Protein AF-0000000066273014 (afdb_homodimer)

InterPro domains:
  IPR004029 UreE urease accessory, N-terminal [PF02814] (12-68)
  IPR004029 UreE urease accessory, N-terminal [SM00988] (4-68)
  IPR007864 Urease accessory protein UreE, C-terminal domain [PF05194] (75-147)
  IPR012406 Urease accessory protein UreE [MF_00822] (3-139)
  IPR012406 Urease accessory protein UreE [PIRSF036402] (15-149)
  IPR012406 Urease accessory protein UreE [cd00571] (20-132)
  IPR036118 UreE urease accessory, N-terminal domain superfamily [SSF69287] (9-74)

Organism: Ruegeria pomeroyi (strain ATCC 700808 / DSM 15171 / DSS-3) (NCBI:txid246200)

Structure (mmCIF, N/CA/C/O backbone):
data_AF-0000000066273014-model_v1
#
loop_
_entity.id
_entity.type
_entity.pdbx_description
1 polymer 'Urease accessory protein UreE'
#
loop_
_atom_site.group_PDB
_atom_site.id
_atom_site.type_symbol
_atom_site.label_atom_id
_atom_site.label_alt_id
_atom_site.label_comp_id
_atom_site.label_asym_id
_atom_site.label_entity_id
_atom_site.label_seq_id
_atom_site.pdbx_PDB_ins_code
_atom_site.Cartn_x
_atom_site.Cartn_y
_atom_site.Cartn_z
_atom_site.occupancy
_atom_site.B_iso_or_equiv
_atom_site.auth_seq_id
_atom_site.auth_comp_id
_atom_site.auth_asym_id
_atom_site.auth_atom_id
_atom_site.pdbx_PDB_model_num
ATOM 1 N N . MET A 1 1 ? -8.461 -46.312 -12.023 1 54.94 1 MET A N 1
ATOM 2 C CA . MET A 1 1 ? -7.133 -46.125 -11.445 1 54.94 1 MET A CA 1
ATOM 3 C C . MET A 1 1 ? -7.082 -44.844 -10.617 1 54.94 1 MET A C 1
ATOM 5 O O . MET A 1 1 ? -7.703 -43.844 -10.977 1 54.94 1 MET A O 1
ATOM 9 N N . ASP A 1 2 ? -6.562 -44.812 -9.375 1 78.12 2 ASP A N 1
ATOM 10 C CA . ASP A 1 2 ? -6.559 -43.688 -8.469 1 78.12 2 ASP A CA 1
ATOM 11 C C . ASP A 1 2 ? -5.676 -42.562 -9.008 1 78.12 2 ASP A C 1
ATOM 13 O O . ASP A 1 2 ? -4.621 -42.812 -9.586 1 78.12 2 ASP A O 1
ATOM 17 N N . LEU A 1 3 ? -6.168 -41.438 -9.125 1 84.06 3 LEU A N 1
ATOM 18 C CA . LEU A 1 3 ? -5.387 -40.312 -9.609 1 84.06 3 LEU A CA 1
ATOM 19 C C . LEU A 1 3 ? -4.109 -40.125 -8.797 1 84.06 3 LEU A C 1
ATOM 21 O O . LEU A 1 3 ? -4.129 -40.281 -7.57 1 84.06 3 LEU A O 1
ATOM 25 N N . PRO A 1 4 ? -2.961 -39.969 -9.539 1 88.06 4 PRO A N 1
ATOM 26 C CA . PRO A 1 4 ? -1.77 -39.625 -8.766 1 88.06 4 PRO A CA 1
ATOM 27 C C . PRO A 1 4 ? -1.999 -38.469 -7.82 1 88.06 4 PRO A C 1
ATOM 29 O O . PRO A 1 4 ? -2.729 -37.531 -8.156 1 88.06 4 PRO A O 1
ATOM 32 N N . ALA A 1 5 ? -1.35 -38.562 -6.641 1 88.81 5 ALA A N 1
ATOM 33 C CA . ALA A 1 5 ? -1.556 -37.531 -5.633 1 88.81 5 ALA A CA 1
ATOM 34 C C . ALA A 1 5 ? -0.297 -36.688 -5.445 1 88.81 5 ALA A C 1
ATOM 36 O O . ALA A 1 5 ? 0.818 -37.188 -5.66 1 88.81 5 ALA A O 1
ATOM 37 N N . CYS A 1 6 ? -0.498 -35.5 -5.109 1 92.62 6 CYS A N 1
ATOM 38 C CA . CYS A 1 6 ? 0.555 -34.562 -4.738 1 92.62 6 CYS A CA 1
ATOM 39 C C . CYS A 1 6 ? 0.352 -34.031 -3.316 1 92.62 6 CYS A C 1
ATOM 41 O O . CYS A 1 6 ? -0.684 -33.438 -3.008 1 92.62 6 CYS A O 1
ATOM 43 N N . ARG A 1 7 ? 1.39 -34.156 -2.473 1 90 7 ARG A N 1
ATOM 44 C CA . ARG A 1 7 ? 1.272 -33.688 -1.096 1 90 7 ARG A CA 1
ATOM 45 C C . ARG A 1 7 ? 2.41 -32.75 -0.745 1 90 7 ARG A C 1
ATOM 47 O O . ARG A 1 7 ? 2.508 -32.281 0.392 1 90 7 ARG A O 1
ATOM 54 N N . ASP A 1 8 ? 3.266 -32.469 -1.747 1 93.81 8 ASP A N 1
ATOM 55 C CA . ASP A 1 8 ? 4.41 -31.594 -1.525 1 93.81 8 ASP A CA 1
ATOM 56 C C . ASP A 1 8 ? 4.598 -30.625 -2.691 1 93.81 8 ASP A C 1
ATOM 58 O O . ASP A 1 8 ? 4.207 -30.922 -3.822 1 93.81 8 ASP A O 1
ATOM 62 N N . ILE A 1 9 ? 5.18 -29.469 -2.367 1 96 9 ILE A N 1
ATOM 63 C CA . ILE A 1 9 ? 5.449 -28.438 -3.357 1 96 9 ILE A CA 1
ATOM 64 C C . ILE A 1 9 ? 6.941 -28.109 -3.367 1 96 9 ILE A C 1
ATOM 66 O O . ILE A 1 9 ? 7.586 -28.078 -2.316 1 96 9 ILE A O 1
ATOM 70 N N . ARG A 1 10 ? 7.438 -27.875 -4.523 1 95.94 10 ARG A N 1
ATOM 71 C CA . ARG A 1 10 ? 8.797 -27.375 -4.68 1 95.94 10 ARG A CA 1
ATOM 72 C C . ARG A 1 10 ? 8.797 -25.922 -5.168 1 95.94 10 ARG A C 1
ATOM 74 O O . ARG A 1 10 ? 8.219 -25.625 -6.211 1 95.94 10 ARG A O 1
ATOM 81 N N . ARG A 1 11 ? 9.508 -25.156 -4.391 1 95.25 11 ARG A N 1
ATOM 82 C CA . ARG A 1 11 ? 9.523 -23.734 -4.73 1 95.25 11 ARG A CA 1
ATOM 83 C C . ARG A 1 11 ? 10.422 -23.484 -5.934 1 95.25 11 ARG A C 1
ATOM 85 O O . ARG A 1 11 ? 11.406 -24.188 -6.148 1 95.25 11 ARG A O 1
ATOM 92 N N . THR A 1 12 ? 10 -22.406 -6.637 1 92 12 THR A N 1
ATOM 93 C CA . THR A 1 12 ? 10.789 -21.984 -7.789 1 92 12 THR A CA 1
ATOM 94 C C . THR A 1 12 ? 12.258 -21.828 -7.41 1 92 12 THR A C 1
ATOM 96 O O . THR A 1 12 ? 12.578 -21.312 -6.34 1 92 12 THR A O 1
ATOM 99 N N . GLY A 1 13 ? 13.055 -22.328 -8.242 1 89.06 13 GLY A N 1
ATOM 100 C CA . GLY A 1 13 ? 14.484 -22.234 -7.988 1 89.06 13 GLY A CA 1
ATOM 101 C C . GLY A 1 13 ? 15.039 -23.453 -7.262 1 89.06 13 GLY A C 1
ATOM 102 O O . GLY A 1 13 ? 16.25 -23.641 -7.191 1 89.06 13 GLY A O 1
ATOM 103 N N . HIS A 1 14 ? 14.219 -24.266 -6.691 1 89.81 14 HIS A N 1
ATOM 104 C CA . HIS A 1 14 ? 14.664 -25.422 -5.922 1 89.81 14 HIS A CA 1
ATOM 105 C C . HIS A 1 14 ? 14.406 -26.719 -6.672 1 89.81 14 HIS A C 1
ATOM 107 O O . HIS A 1 14 ? 14.352 -27.797 -6.066 1 89.81 14 HIS A O 1
ATOM 113 N N . TRP A 1 15 ? 14.156 -26.578 -7.914 1 89.31 15 TRP A N 1
ATOM 114 C CA . TRP A 1 15 ? 13.953 -27.703 -8.828 1 89.31 15 TRP A CA 1
ATOM 115 C C . TRP A 1 15 ? 14.32 -27.312 -10.25 1 89.31 15 TRP A C 1
ATOM 117 O O . TRP A 1 15 ? 14.586 -26.141 -10.539 1 89.31 15 TRP A O 1
ATOM 127 N N . SER A 1 16 ? 14.477 -28.125 -11.211 1 85.56 16 SER A N 1
ATOM 128 C CA . SER A 1 16 ? 14.945 -27.703 -12.523 1 85.56 16 SER A CA 1
ATOM 129 C C . SER A 1 16 ? 14.109 -28.328 -13.633 1 85.56 16 SER A C 1
ATOM 131 O O . SER A 1 16 ? 13.758 -27.656 -14.602 1 85.56 16 SER A O 1
ATOM 133 N N . GLU A 1 17 ? 13.797 -29.609 -13.633 1 91.25 17 GLU A N 1
ATOM 134 C CA . GLU A 1 17 ? 13.125 -30.266 -14.75 1 91.25 17 GLU A CA 1
ATOM 135 C C . GLU A 1 17 ? 11.734 -30.75 -14.352 1 91.25 17 GLU A C 1
ATOM 137 O O . GLU A 1 17 ? 11.57 -31.422 -13.336 1 91.25 17 GLU A O 1
ATOM 142 N N . ALA A 1 18 ? 10.828 -30.203 -15.258 1 95.25 18 ALA A N 1
ATOM 143 C CA . ALA A 1 18 ? 9.453 -30.641 -15 1 95.25 18 ALA A CA 1
ATOM 144 C C . ALA A 1 18 ? 9.023 -31.703 -16 1 95.25 18 ALA A C 1
ATOM 146 O O . ALA A 1 18 ? 9.453 -31.688 -17.156 1 95.25 18 ALA A O 1
ATOM 147 N N . ASP A 1 19 ? 8.195 -32.625 -15.539 1 96.69 19 ASP A N 1
ATOM 148 C CA . ASP A 1 19 ? 7.641 -33.656 -16.391 1 96.69 19 ASP A CA 1
ATOM 149 C C . ASP A 1 19 ? 6.43 -33.156 -17.172 1 96.69 19 ASP A C 1
ATOM 151 O O . ASP A 1 19 ? 6.098 -33.688 -18.234 1 96.69 19 ASP A O 1
ATOM 155 N N . ASP A 1 20 ? 5.719 -32.281 -16.609 1 97.56 20 ASP A N 1
ATOM 156 C CA . ASP A 1 20 ? 4.512 -31.672 -17.172 1 97.56 20 ASP A CA 1
ATOM 157 C C . ASP A 1 20 ? 4.227 -30.312 -16.531 1 97.56 20 ASP A C 1
ATOM 159 O O . ASP A 1 20 ? 5.027 -29.828 -15.734 1 97.56 20 ASP A O 1
ATOM 163 N N . ARG A 1 21 ? 3.18 -29.656 -16.953 1 98.31 21 ARG A N 1
ATOM 164 C CA . ARG A 1 21 ? 2.826 -28.344 -16.422 1 98.31 21 ARG A CA 1
ATOM 165 C C . ARG A 1 21 ? 1.32 -28.234 -16.219 1 98.31 21 ARG A C 1
ATOM 167 O O . ARG A 1 21 ? 0.54 -28.922 -16.875 1 98.31 21 ARG A O 1
ATOM 174 N N . VAL A 1 22 ? 1.017 -27.422 -15.305 1 98.12 22 VAL A N 1
ATOM 175 C CA . VAL A 1 22 ? -0.37 -27 -15.117 1 98.12 22 VAL A CA 1
ATOM 176 C C . VAL A 1 22 ? -0.455 -25.484 -15.094 1 98.12 22 VAL A C 1
ATOM 178 O O . VAL A 1 22 ? 0.415 -24.812 -14.523 1 98.12 22 VAL A O 1
ATOM 181 N N . THR A 1 23 ? -1.427 -24.906 -15.773 1 98.38 23 THR A N 1
ATOM 182 C CA . THR A 1 23 ? -1.652 -23.469 -15.812 1 98.38 23 THR A CA 1
ATOM 183 C C . THR A 1 23 ? -2.791 -23.078 -14.875 1 98.38 23 THR A C 1
ATOM 185 O O . THR A 1 23 ? -3.906 -23.578 -15 1 98.38 23 THR A O 1
ATOM 188 N N . LEU A 1 24 ? -2.504 -22.203 -13.938 1 98.25 24 LEU A N 1
ATOM 189 C CA . LEU A 1 24 ? -3.494 -21.812 -12.945 1 98.25 24 LEU A CA 1
ATOM 190 C C . LEU A 1 24 ? -3.562 -20.297 -12.812 1 98.25 24 LEU A C 1
ATOM 192 O O . LEU A 1 24 ? -2.533 -19.609 -12.852 1 98.25 24 LEU A O 1
ATOM 196 N N . SER A 1 25 ? -4.809 -19.75 -12.633 1 98.19 25 SER A N 1
ATOM 197 C CA . SER A 1 25 ? -4.957 -18.344 -12.289 1 98.19 25 SER A CA 1
ATOM 198 C C . SER A 1 25 ? -4.379 -18.047 -10.914 1 98.19 25 SER A C 1
ATOM 200 O O . SER A 1 25 ? -4.043 -18.969 -10.164 1 98.19 25 SER A O 1
ATOM 202 N N . TYR A 1 26 ? -4.207 -16.766 -10.602 1 97.44 26 TYR A N 1
ATOM 203 C CA . TYR A 1 26 ? -3.721 -16.344 -9.289 1 97.44 26 TYR A CA 1
ATOM 204 C C . TYR A 1 26 ? -4.586 -16.938 -8.18 1 97.44 26 TYR A C 1
ATOM 206 O O . TYR A 1 26 ? -4.066 -17.469 -7.203 1 97.44 26 TYR A O 1
ATOM 214 N N . ASP A 1 27 ? -5.902 -16.844 -8.336 1 96.44 27 ASP A N 1
ATOM 215 C CA . ASP A 1 27 ? -6.816 -17.344 -7.316 1 96.44 27 ASP A CA 1
ATOM 216 C C . ASP A 1 27 ? -6.738 -18.859 -7.215 1 96.44 27 ASP A C 1
ATOM 218 O O . ASP A 1 27 ? -6.812 -19.422 -6.117 1 96.44 27 ASP A O 1
ATOM 222 N N . ASP A 1 28 ? -6.527 -19.469 -8.359 1 97.12 28 ASP A N 1
ATOM 223 C CA . ASP A 1 28 ? -6.488 -20.922 -8.375 1 97.12 28 ASP A CA 1
ATOM 224 C C . ASP A 1 28 ? -5.18 -21.453 -7.789 1 97.12 28 ASP A C 1
ATOM 226 O O . ASP A 1 28 ? -5.066 -22.641 -7.473 1 97.12 28 ASP A O 1
ATOM 230 N N . ARG A 1 29 ? -4.258 -20.609 -7.645 1 97.25 29 ARG A N 1
ATOM 231 C CA . ARG A 1 29 ? -2.963 -21.016 -7.105 1 97.25 29 ARG A CA 1
ATOM 232 C C . ARG A 1 29 ? -2.977 -21.016 -5.582 1 97.25 29 ARG A C 1
ATOM 234 O O . ARG A 1 29 ? -1.985 -21.375 -4.945 1 97.25 29 ARG A O 1
ATOM 241 N N . PHE A 1 30 ? -4.035 -20.578 -5.086 1 95.94 30 PHE A N 1
ATOM 242 C CA . PHE A 1 30 ? -4.289 -20.703 -3.658 1 95.94 30 PHE A CA 1
ATOM 243 C C . PHE A 1 30 ? -5.176 -21.906 -3.369 1 95.94 30 PHE A C 1
ATOM 245 O O . PHE A 1 30 ? -6.398 -21.828 -3.482 1 95.94 30 PHE A O 1
ATOM 252 N N . LEU A 1 31 ? -4.484 -22.969 -2.951 1 96.25 31 LEU A N 1
ATOM 253 C CA . LEU A 1 31 ? -5.246 -24.219 -2.902 1 96.25 31 LEU A CA 1
ATOM 254 C C . LEU A 1 31 ? -4.703 -25.141 -1.823 1 96.25 31 LEU A C 1
ATOM 256 O O . LEU A 1 31 ? -3.551 -25 -1.404 1 96.25 31 LEU A O 1
ATOM 260 N N . ARG A 1 32 ? -5.5 -25.969 -1.347 1 96.81 32 ARG A N 1
ATOM 261 C CA . ARG A 1 32 ? -5.141 -27.04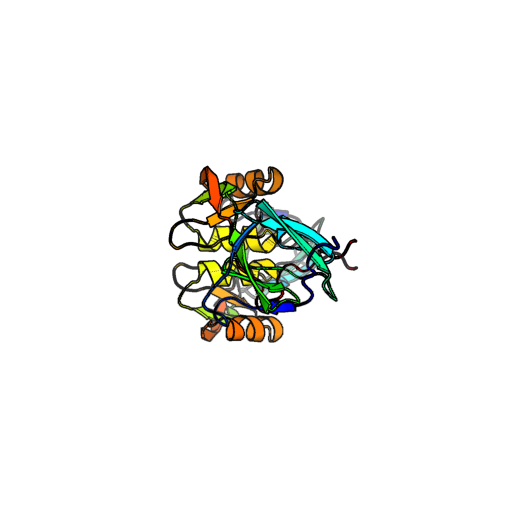7 -0.424 1 96.81 32 ARG A CA 1
ATOM 262 C C . ARG A 1 32 ? -5.438 -28.406 -1.028 1 96.81 32 ARG A C 1
ATOM 264 O O . ARG A 1 32 ? -4.555 -29.266 -1.107 1 96.81 32 ARG A O 1
ATOM 271 N N . ARG A 1 33 ? -6.762 -28.656 -1.389 1 97.19 33 ARG A N 1
ATOM 272 C CA . ARG A 1 33 ? -7.211 -29.875 -2.053 1 97.19 33 ARG A CA 1
ATOM 273 C C . ARG A 1 33 ? -7.922 -29.547 -3.363 1 97.19 33 ARG A C 1
ATOM 275 O O . ARG A 1 33 ? -8.914 -28.812 -3.375 1 97.19 33 ARG A O 1
ATOM 282 N N . LYS A 1 34 ? -7.398 -30.078 -4.43 1 97.75 34 LYS A N 1
ATOM 283 C CA . LYS A 1 34 ? -7.98 -29.75 -5.73 1 97.75 34 LYS A CA 1
ATOM 284 C C . LYS A 1 34 ? -7.555 -30.766 -6.789 1 97.75 34 LYS A C 1
ATOM 286 O O . LYS A 1 34 ? -6.391 -31.172 -6.84 1 97.75 34 LYS A O 1
ATOM 291 N N . ARG A 1 35 ? -8.477 -31.219 -7.562 1 97.81 35 ARG A N 1
ATOM 292 C CA . ARG A 1 35 ? -8.148 -32 -8.75 1 97.81 35 ARG A CA 1
ATOM 293 C C . ARG A 1 35 ? -7.691 -31.094 -9.891 1 97.81 35 ARG A C 1
ATOM 295 O O . ARG A 1 35 ? -8.391 -30.141 -10.25 1 97.81 35 ARG A O 1
ATOM 302 N N . LEU A 1 36 ? -6.512 -31.406 -10.477 1 98.06 36 LEU A N 1
ATOM 303 C CA . LEU A 1 36 ? -5.969 -30.594 -11.555 1 98.06 36 LEU A CA 1
ATOM 304 C C . LEU A 1 36 ? -5.699 -31.438 -12.797 1 98.06 36 LEU A C 1
ATOM 306 O O . LEU A 1 36 ? -5.523 -32.656 -12.695 1 98.06 36 LEU A O 1
ATOM 310 N N . ILE A 1 37 ? -5.715 -30.781 -13.93 1 97.62 37 ILE A N 1
ATOM 311 C CA . ILE A 1 37 ? -5.418 -31.406 -15.211 1 97.62 37 ILE A CA 1
ATOM 312 C C . ILE A 1 37 ? -4.242 -30.688 -15.875 1 97.62 37 ILE A C 1
ATOM 314 O O . ILE A 1 37 ? -4.281 -29.469 -16.062 1 97.62 37 ILE A O 1
ATOM 318 N N . THR A 1 38 ? -3.24 -31.422 -16.219 1 97.5 38 THR A N 1
ATOM 319 C CA . THR A 1 38 ? -2.031 -30.844 -16.797 1 97.5 38 THR A CA 1
ATOM 320 C C . THR A 1 38 ? -2.264 -30.453 -18.25 1 97.5 38 THR A C 1
ATOM 322 O O . THR A 1 38 ? -3.324 -30.734 -18.812 1 97.5 38 THR A O 1
ATOM 325 N N . VAL A 1 39 ? -1.271 -29.75 -18.859 1 96.25 39 VAL A N 1
ATOM 326 C CA . VAL A 1 39 ? -1.349 -29.328 -20.25 1 96.25 39 VAL A CA 1
ATOM 327 C C . VAL A 1 39 ? -1.374 -30.547 -21.172 1 96.25 39 VAL A C 1
ATOM 329 O O . VAL A 1 39 ? -1.863 -30.469 -22.297 1 96.25 39 VAL A O 1
ATOM 332 N N . GLN A 1 40 ? -0.807 -31.688 -20.75 1 96.25 40 GLN A N 1
ATOM 333 C CA . GLN A 1 40 ? -0.824 -32.938 -21.531 1 96.25 40 GLN A CA 1
ATOM 334 C C . GLN A 1 40 ? -2.068 -33.75 -21.234 1 96.25 40 GLN A C 1
ATOM 336 O O . GLN A 1 40 ? -2.094 -34.969 -21.469 1 96.25 40 GLN A O 1
ATOM 341 N N . ASP A 1 41 ? -3.041 -33.094 -20.516 1 96.12 41 ASP A N 1
ATOM 342 C CA . ASP A 1 41 ? -4.352 -33.656 -20.25 1 96.12 41 ASP A CA 1
ATOM 343 C C . ASP A 1 41 ? -4.25 -34.844 -19.266 1 96.12 41 ASP A C 1
ATOM 345 O O . ASP A 1 41 ? -4.938 -35.844 -19.422 1 96.12 41 ASP A O 1
ATOM 349 N N . LYS A 1 42 ? -3.322 -34.781 -18.391 1 95.38 42 LYS A N 1
ATOM 350 C CA . LYS A 1 42 ? -3.203 -35.781 -17.312 1 95.38 42 LYS A CA 1
ATOM 351 C C . LYS A 1 42 ? -3.732 -35.188 -15.992 1 95.38 42 LYS A C 1
ATOM 353 O O . LYS A 1 42 ? -3.398 -34.062 -15.617 1 95.38 42 LYS A O 1
ATOM 358 N N . ALA A 1 43 ? -4.508 -35.969 -15.328 1 96.81 43 ALA A N 1
ATOM 359 C CA . ALA A 1 43 ? -5.121 -35.531 -14.086 1 96.81 43 ALA A CA 1
ATOM 360 C C . ALA A 1 43 ? -4.289 -35.938 -12.875 1 96.81 43 ALA A C 1
ATOM 362 O O . ALA A 1 43 ? -3.613 -36.969 -12.914 1 96.81 43 ALA A O 1
ATOM 363 N N . PHE A 1 44 ? -4.316 -35.156 -11.844 1 97 44 PHE A N 1
ATOM 364 C CA . PHE A 1 44 ? -3.754 -35.5 -10.547 1 97 44 PHE A CA 1
ATOM 365 C C . PHE A 1 44 ? -4.465 -34.75 -9.422 1 97 44 PHE A C 1
ATOM 367 O O . PHE A 1 44 ? -5.16 -33.781 -9.672 1 97 44 PHE A O 1
ATOM 374 N N . LEU A 1 45 ? -4.355 -35.25 -8.219 1 97.19 45 LEU A N 1
ATOM 375 C CA . LEU A 1 45 ? -5.016 -34.656 -7.055 1 97.19 45 LEU A CA 1
ATOM 376 C C . LEU A 1 45 ? -4.008 -33.938 -6.156 1 97.19 45 LEU A C 1
ATOM 378 O O . LEU A 1 45 ? -2.994 -34.531 -5.77 1 97.19 45 LEU A O 1
ATOM 382 N N . VAL A 1 46 ? -4.242 -32.719 -5.891 1 97.94 46 VAL A N 1
ATOM 383 C CA . VAL A 1 46 ? -3.486 -31.969 -4.891 1 97.94 46 VAL A CA 1
ATOM 384 C C . VAL A 1 46 ? -4.137 -32.125 -3.518 1 97.94 46 VAL A C 1
ATOM 386 O O . VAL A 1 46 ? -5.336 -31.891 -3.355 1 97.94 46 VAL A O 1
ATOM 389 N N . ASP A 1 47 ? -3.41 -32.562 -2.564 1 96.88 47 ASP A N 1
ATOM 390 C CA . ASP A 1 47 ? -3.861 -32.781 -1.19 1 96.88 47 ASP A CA 1
ATOM 391 C C . ASP A 1 47 ? -2.797 -32.312 -0.192 1 96.88 47 ASP A C 1
ATOM 393 O O . ASP A 1 47 ? -2.088 -33.156 0.383 1 96.88 47 ASP A O 1
ATOM 397 N N . LEU A 1 48 ? -2.75 -31.031 0.108 1 96.69 48 LEU A N 1
ATOM 398 C CA . LEU A 1 48 ? -1.727 -30.438 0.961 1 96.69 48 LEU A CA 1
ATOM 399 C C . LEU A 1 48 ? -2.201 -30.375 2.408 1 96.69 48 LEU A C 1
ATOM 401 O O . LEU A 1 48 ? -3.406 -30.375 2.672 1 96.69 48 LEU A O 1
ATOM 405 N N . ALA A 1 49 ? -1.24 -30.281 3.27 1 94.88 49 ALA A N 1
ATOM 406 C CA . ALA A 1 49 ? -1.557 -30.234 4.695 1 94.88 49 ALA A CA 1
ATOM 407 C C . ALA A 1 49 ? -2.254 -28.922 5.051 1 94.88 49 ALA A C 1
ATOM 409 O O . ALA A 1 49 ? -3.094 -28.875 5.953 1 94.88 49 ALA A O 1
ATOM 410 N N . HIS A 1 50 ? -1.98 -27.828 4.41 1 94.88 50 HIS A N 1
ATOM 411 C CA . HIS A 1 50 ? -2.561 -26.516 4.609 1 94.88 50 HIS A CA 1
ATOM 412 C C . HIS A 1 50 ? -2.748 -25.781 3.281 1 94.88 50 HIS A C 1
ATOM 414 O O . HIS A 1 50 ? -2.078 -26.094 2.297 1 94.88 50 HIS A O 1
ATOM 420 N N . THR A 1 51 ? -3.678 -24.891 3.377 1 95.31 51 THR A N 1
ATOM 421 C CA . THR A 1 51 ? -3.83 -24.031 2.213 1 95.31 51 THR A CA 1
ATOM 422 C C . THR A 1 51 ? -2.51 -23.344 1.875 1 95.31 51 THR A C 1
ATOM 424 O O . THR A 1 51 ? -1.826 -22.828 2.764 1 95.31 51 THR A O 1
ATOM 427 N N . THR A 1 52 ? -2.135 -23.406 0.618 1 94.62 52 THR A N 1
ATOM 428 C CA . THR A 1 52 ? -0.843 -22.891 0.173 1 94.62 52 THR A CA 1
ATOM 429 C C . THR A 1 52 ? -1.008 -21.984 -1.038 1 94.62 52 THR A C 1
ATOM 431 O O . THR A 1 52 ? -1.794 -22.281 -1.941 1 94.62 52 THR A O 1
ATOM 434 N N . SER A 1 53 ? -0.266 -20.875 -0.972 1 94.38 53 SER A N 1
ATOM 435 C CA . SER A 1 53 ? -0.174 -20.016 -2.146 1 94.38 53 SER A CA 1
ATOM 436 C C . SER A 1 53 ? 0.993 -20.422 -3.041 1 94.38 53 SER A C 1
ATOM 438 O O . SER A 1 53 ? 2.154 -20.328 -2.639 1 94.38 53 SER A O 1
ATOM 440 N N . LEU A 1 54 ? 0.681 -20.859 -4.219 1 95 54 LEU A N 1
ATOM 441 C CA . LEU A 1 54 ? 1.725 -21.203 -5.176 1 95 54 LEU A CA 1
ATOM 442 C C . LEU A 1 54 ? 2.086 -20 -6.043 1 95 54 LEU A C 1
ATOM 444 O O . LEU A 1 54 ? 1.235 -19.156 -6.324 1 95 54 LEU A O 1
ATOM 448 N N . GLU A 1 55 ? 3.314 -20 -6.465 1 94.5 55 GLU A N 1
ATOM 449 C CA . GLU A 1 55 ? 3.791 -19 -7.41 1 94.5 55 GLU A CA 1
ATOM 450 C C . GLU A 1 55 ? 4.035 -19.609 -8.789 1 94.5 55 GLU A C 1
ATOM 452 O O . GLU A 1 55 ? 4.18 -20.828 -8.914 1 94.5 55 GLU A O 1
ATOM 457 N N . HIS A 1 56 ? 4.004 -18.672 -9.766 1 96.75 56 HIS A N 1
ATOM 458 C CA . HIS A 1 56 ? 4.535 -19.094 -11.062 1 96.75 56 HIS A CA 1
ATOM 459 C C . HIS A 1 56 ? 5.922 -19.703 -10.914 1 96.75 56 HIS A C 1
ATOM 461 O O . HIS A 1 5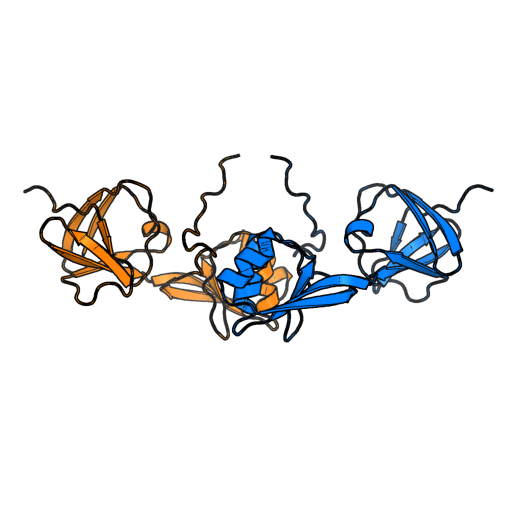6 ? 6.801 -19.125 -10.266 1 96.75 56 HIS A O 1
ATOM 467 N N . GLY A 1 57 ? 6.098 -20.875 -11.461 1 96.56 57 GLY A N 1
ATOM 468 C CA . GLY A 1 57 ? 7.406 -21.516 -11.43 1 96.56 57 GLY A CA 1
ATOM 469 C C . GLY A 1 57 ? 7.539 -22.531 -10.32 1 96.56 57 GLY A C 1
ATOM 470 O O . GLY A 1 57 ? 8.453 -23.359 -10.344 1 96.56 57 GLY A O 1
ATOM 471 N N . ASP A 1 58 ? 6.684 -22.5 -9.32 1 97.06 58 ASP A N 1
ATOM 472 C CA . ASP A 1 58 ? 6.652 -23.594 -8.352 1 97.06 58 ASP A CA 1
ATOM 473 C C . ASP A 1 58 ? 6.273 -24.922 -9.023 1 97.06 58 ASP A C 1
ATOM 475 O O . ASP A 1 58 ? 5.828 -24.922 -10.172 1 97.06 58 ASP A O 1
ATOM 479 N N . ALA A 1 59 ? 6.484 -26.031 -8.266 1 97.81 59 ALA A N 1
ATOM 480 C CA . ALA A 1 59 ? 6.156 -27.328 -8.844 1 97.81 59 ALA A CA 1
ATOM 481 C C . ALA A 1 59 ? 5.438 -28.219 -7.824 1 97.81 59 ALA A C 1
ATOM 483 O O . ALA A 1 59 ? 5.785 -28.219 -6.641 1 97.81 59 ALA A O 1
ATOM 484 N N . PHE A 1 60 ? 4.445 -28.938 -8.305 1 97.25 60 PHE A N 1
ATOM 485 C CA . PHE A 1 60 ? 3.852 -30.031 -7.555 1 97.25 60 PHE A CA 1
ATOM 486 C C . PHE A 1 60 ? 4.73 -31.281 -7.621 1 97.25 60 PHE A C 1
ATOM 488 O O . PHE A 1 60 ? 5.133 -31.703 -8.703 1 97.25 60 PHE A O 1
ATOM 495 N N . GLN A 1 61 ? 4.996 -31.781 -6.523 1 96.38 61 GLN A N 1
ATOM 496 C CA . GLN A 1 61 ? 5.695 -33.062 -6.484 1 96.38 61 GLN A CA 1
ATOM 497 C C . GLN A 1 61 ? 4.723 -34.219 -6.27 1 96.38 61 GLN A C 1
ATOM 499 O O . GLN A 1 61 ? 4.203 -34.406 -5.168 1 96.38 61 GLN A O 1
ATOM 504 N N . LEU A 1 62 ? 4.551 -35 -7.32 1 95.12 62 LEU A N 1
ATOM 505 C CA . LEU A 1 62 ? 3.66 -36.156 -7.223 1 95.12 62 LEU A CA 1
ATOM 506 C C . LEU A 1 62 ? 4.312 -37.281 -6.426 1 95.12 62 LEU A C 1
ATOM 508 O O . LEU A 1 62 ? 5.535 -37.312 -6.293 1 95.12 62 LEU A O 1
ATOM 512 N N . GLU A 1 63 ? 3.49 -38.156 -5.941 1 93.44 63 GLU A N 1
ATOM 513 C CA . GLU A 1 63 ? 3.971 -39.281 -5.133 1 93.44 63 GLU A CA 1
ATOM 514 C C . GLU A 1 63 ? 4.863 -40.219 -5.953 1 93.44 63 GLU A C 1
ATOM 516 O O . GLU A 1 63 ? 5.762 -40.844 -5.41 1 93.44 63 GLU A O 1
ATOM 521 N N . ASP A 1 64 ? 4.652 -40.312 -7.293 1 91.75 64 ASP A N 1
ATOM 522 C CA . ASP A 1 64 ? 5.441 -41.188 -8.141 1 91.75 64 ASP A CA 1
ATOM 523 C C . ASP A 1 64 ? 6.742 -40.531 -8.578 1 91.75 64 ASP A C 1
ATOM 525 O O . ASP A 1 64 ? 7.477 -41.062 -9.406 1 91.75 64 ASP A O 1
ATOM 529 N N . GLY A 1 65 ? 7.039 -39.312 -8.047 1 91.75 65 GLY A N 1
ATOM 530 C CA . GLY A 1 65 ? 8.312 -38.656 -8.281 1 91.75 65 GLY A CA 1
ATOM 531 C C . GLY A 1 65 ? 8.242 -37.562 -9.352 1 91.75 65 GLY A C 1
ATOM 532 O O . GLY A 1 65 ? 9.148 -36.75 -9.461 1 91.75 65 GLY A O 1
ATOM 533 N N . ARG A 1 66 ? 7.191 -37.562 -10.148 1 94.31 66 ARG A N 1
ATOM 534 C CA . ARG A 1 66 ? 7.051 -36.594 -11.219 1 94.31 66 ARG A CA 1
ATOM 535 C C . ARG A 1 66 ? 6.875 -35.188 -10.656 1 94.31 66 ARG A C 1
ATOM 537 O O . ARG A 1 66 ? 6.297 -35 -9.578 1 94.31 66 ARG A O 1
ATOM 544 N N . LEU A 1 67 ? 7.383 -34.25 -11.352 1 96.94 67 LEU A N 1
ATOM 545 C CA . LEU A 1 67 ? 7.223 -32.812 -11.031 1 96.94 67 LEU A CA 1
ATOM 546 C C . LEU A 1 67 ? 6.34 -32.125 -12.062 1 96.94 67 LEU A C 1
ATOM 548 O O . LEU A 1 67 ? 6.578 -32.25 -13.266 1 96.94 67 LEU A O 1
ATOM 552 N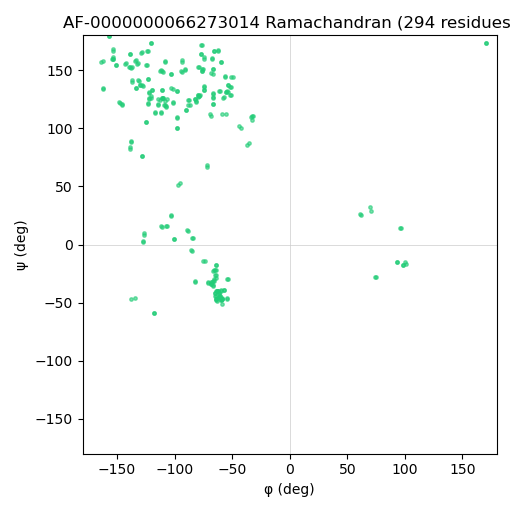 N . ILE A 1 68 ? 5.312 -31.469 -11.578 1 98 68 ILE A N 1
ATOM 553 C CA . ILE A 1 68 ? 4.414 -30.703 -12.438 1 98 68 ILE A CA 1
ATOM 554 C C . ILE A 1 68 ? 4.578 -29.203 -12.148 1 98 68 ILE A C 1
ATOM 556 O O . ILE A 1 68 ? 4.219 -28.734 -11.07 1 98 68 ILE A O 1
ATOM 560 N N . GLU A 1 69 ? 5.062 -28.484 -13.094 1 98.31 69 GLU A N 1
ATOM 561 C CA . GLU A 1 69 ? 5.324 -27.062 -12.914 1 98.31 69 GLU A CA 1
ATOM 562 C C . GLU A 1 69 ? 4.023 -26.266 -12.93 1 98.31 69 GLU A C 1
ATOM 564 O O . GLU A 1 69 ? 3.148 -26.516 -13.758 1 98.31 69 GLU A O 1
ATOM 569 N N . CYS A 1 70 ? 3.914 -25.359 -12.031 1 98.25 70 CYS A N 1
ATOM 570 C CA . CYS A 1 70 ? 2.805 -24.422 -12.008 1 98.25 70 CYS A CA 1
ATOM 571 C C . CYS A 1 70 ? 3.117 -23.188 -12.859 1 98.25 70 CYS A C 1
ATOM 573 O O . CYS A 1 70 ? 4.098 -22.484 -12.609 1 98.25 70 CYS A O 1
ATOM 575 N N . ILE A 1 71 ? 2.316 -22.922 -13.875 1 98.06 71 ILE A N 1
ATOM 576 C CA . ILE A 1 71 ? 2.451 -21.766 -14.75 1 98.06 71 ILE A CA 1
ATOM 577 C C . ILE A 1 71 ? 1.298 -20.797 -14.508 1 98.06 71 ILE A C 1
ATOM 579 O O . ILE A 1 71 ? 0.143 -21.219 -14.391 1 98.06 71 ILE A O 1
ATOM 583 N N . ALA A 1 72 ? 1.665 -19.484 -14.375 1 98.38 72 ALA A N 1
ATOM 584 C CA . ALA A 1 72 ? 0.622 -18.484 -14.219 1 98.38 72 ALA A CA 1
ATOM 585 C C . ALA A 1 72 ? -0.215 -18.359 -15.492 1 98.38 72 ALA A C 1
ATOM 587 O O . ALA A 1 72 ? 0.329 -18.219 -16.594 1 98.38 72 ALA A O 1
ATOM 588 N N . ALA A 1 73 ? -1.479 -18.406 -15.336 1 98.19 73 ALA A N 1
ATOM 589 C CA . ALA A 1 73 ? -2.402 -18.297 -16.469 1 98.19 73 ALA A CA 1
ATOM 590 C C . ALA A 1 73 ? -2.578 -16.844 -16.891 1 98.19 73 ALA A C 1
ATOM 592 O O . ALA A 1 73 ? -2.443 -15.938 -16.078 1 98.19 73 ALA A O 1
ATOM 593 N N . ASP A 1 74 ? -2.898 -16.656 -18.188 1 98.44 74 ASP A N 1
ATOM 594 C CA . ASP A 1 74 ? -3.41 -15.359 -18.609 1 98.44 74 ASP A CA 1
ATOM 595 C C . ASP A 1 74 ? -4.715 -15.023 -17.891 1 98.44 74 ASP A C 1
ATOM 597 O O . ASP A 1 74 ? -5.59 -15.875 -17.75 1 98.44 74 ASP A O 1
ATOM 601 N N . GLU A 1 75 ? -4.762 -13.82 -17.375 1 98.56 75 GLU A N 1
ATOM 602 C CA . GLU A 1 75 ? -5.961 -13.336 -16.703 1 98.56 75 GLU A CA 1
ATOM 603 C C . GLU A 1 75 ? -6.352 -11.945 -17.203 1 98.56 75 GLU A C 1
ATOM 605 O O . GLU A 1 75 ? -5.531 -11.242 -17.781 1 98.56 75 GLU A O 1
ATOM 610 N N . ASP A 1 76 ? -7.656 -11.648 -17.031 1 98.25 76 ASP A N 1
ATOM 611 C CA . ASP A 1 76 ? -8.094 -10.273 -17.266 1 98.25 76 ASP A CA 1
ATOM 612 C C . ASP A 1 76 ? -7.551 -9.336 -16.188 1 98.25 76 ASP A C 1
ATOM 614 O O . ASP A 1 76 ? -7.949 -9.414 -15.031 1 98.25 76 ASP A O 1
ATOM 618 N N . LEU A 1 77 ? -6.656 -8.461 -16.625 1 98.75 77 LEU A N 1
ATOM 619 C CA . LEU A 1 77 ? -5.996 -7.574 -15.672 1 98.75 77 LEU A CA 1
ATOM 620 C C . LEU A 1 77 ? -6.191 -6.113 -16.062 1 98.75 77 LEU A C 1
ATOM 622 O O . LEU A 1 77 ? -6.715 -5.82 -17.141 1 98.75 77 LEU A O 1
ATOM 626 N N . LEU A 1 78 ? -5.895 -5.262 -15.172 1 98.56 78 LEU A N 1
ATOM 627 C CA . LEU A 1 78 ? -5.785 -3.824 -15.406 1 98.56 78 LEU A CA 1
ATOM 628 C C . LEU A 1 78 ? -4.328 -3.373 -15.336 1 98.56 78 LEU A C 1
ATOM 630 O O . LEU A 1 78 ? -3.648 -3.615 -14.336 1 98.56 78 LEU A O 1
ATOM 634 N N . GLU A 1 79 ? -3.93 -2.854 -16.406 1 98.81 79 GLU A N 1
ATOM 635 C CA . GLU A 1 79 ? -2.654 -2.141 -16.406 1 98.81 79 GLU A CA 1
ATOM 636 C C . GLU A 1 79 ? -2.809 -0.742 -15.82 1 98.81 79 GLU A C 1
ATOM 638 O O . GLU A 1 79 ? -3.686 0.02 -16.234 1 98.81 79 GLU A O 1
ATOM 643 N N . VAL A 1 80 ? -2.01 -0.425 -14.867 1 98.75 80 VAL A N 1
ATOM 644 C CA . VAL A 1 80 ? -2.061 0.861 -14.18 1 98.75 80 VAL A CA 1
ATOM 645 C C . VAL A 1 80 ? -0.782 1.647 -14.461 1 98.75 80 VAL A C 1
ATOM 647 O O . VAL A 1 80 ? 0.32 1.173 -14.18 1 98.75 80 VAL A O 1
ATOM 650 N N . THR A 1 81 ? -0.913 2.75 -15.016 1 98.62 81 THR A N 1
ATOM 651 C CA . THR A 1 81 ? 0.195 3.672 -15.234 1 98.62 81 THR A CA 1
ATOM 652 C C . THR A 1 81 ? -0.147 5.066 -14.719 1 98.62 81 THR A C 1
ATOM 654 O O . THR A 1 81 ? -1.302 5.348 -14.391 1 98.62 81 THR A O 1
ATOM 657 N N . GLY A 1 82 ? 0.831 5.887 -14.594 1 96.25 82 GLY A N 1
ATOM 658 C CA . GLY A 1 82 ? 0.658 7.25 -14.117 1 96.25 82 GLY A CA 1
ATOM 659 C C . GLY A 1 82 ? 1.971 7.953 -13.828 1 96.25 82 GLY A C 1
ATOM 660 O O . GLY A 1 82 ? 3.041 7.352 -13.938 1 96.25 82 GLY A O 1
ATOM 661 N N . PRO A 1 83 ? 1.877 9.18 -13.539 1 91.75 83 PRO A N 1
ATOM 662 C CA . PRO A 1 83 ? 3.098 9.961 -13.359 1 91.75 83 PRO A CA 1
ATOM 663 C C . PRO A 1 83 ? 3.908 9.523 -12.141 1 91.75 83 PRO A C 1
ATOM 665 O O . PRO A 1 83 ? 5.125 9.727 -12.094 1 91.75 83 PRO A O 1
ATOM 668 N N . ASP A 1 84 ? 3.293 8.883 -11.172 1 95.75 84 ASP A N 1
ATOM 669 C CA . ASP A 1 84 ? 3.979 8.469 -9.945 1 95.75 84 ASP A CA 1
ATOM 670 C C . ASP A 1 84 ? 3.561 7.062 -9.531 1 95.75 84 ASP A C 1
ATOM 672 O O . ASP A 1 84 ? 2.633 6.895 -8.734 1 95.75 84 ASP A O 1
ATOM 676 N N . LEU A 1 85 ? 4.25 6.051 -10.008 1 98 85 LEU A N 1
ATOM 677 C CA . LEU A 1 85 ? 3.902 4.66 -9.734 1 98 85 LEU A CA 1
ATOM 678 C C . LEU A 1 85 ? 4.086 4.328 -8.258 1 98 85 LEU A C 1
ATOM 680 O O . LEU A 1 85 ? 3.346 3.514 -7.703 1 98 85 LEU A O 1
ATOM 684 N N . THR A 1 86 ? 5.066 5.012 -7.66 1 98.25 86 THR A N 1
ATOM 685 C CA . THR A 1 86 ? 5.328 4.785 -6.246 1 98.25 86 THR A CA 1
ATOM 686 C C . THR A 1 86 ? 4.105 5.145 -5.402 1 98.25 86 THR A C 1
ATOM 688 O O . THR A 1 86 ? 3.693 4.375 -4.539 1 98.25 86 THR A O 1
ATOM 691 N N . ARG A 1 87 ? 3.545 6.277 -5.727 1 97.94 87 ARG A N 1
ATOM 692 C CA . ARG A 1 87 ? 2.342 6.73 -5.039 1 97.94 87 ARG A CA 1
ATOM 693 C C . ARG A 1 87 ? 1.173 5.785 -5.297 1 97.94 87 ARG A C 1
ATOM 695 O O . ARG A 1 87 ? 0.448 5.418 -4.371 1 97.94 87 ARG A O 1
ATOM 702 N N . LEU A 1 88 ? 1.033 5.406 -6.562 1 98.12 88 LEU A N 1
ATOM 703 C CA . LEU A 1 88 ? -0.05 4.5 -6.926 1 98.12 88 LEU A CA 1
ATOM 704 C C . LEU A 1 88 ? 0.094 3.164 -6.203 1 98.12 88 LEU A C 1
ATOM 706 O O . LEU A 1 88 ? -0.891 2.613 -5.707 1 98.12 88 LEU A O 1
ATOM 710 N N . ALA A 1 89 ? 1.272 2.645 -6.109 1 98.25 89 ALA A N 1
ATOM 711 C CA . ALA A 1 89 ? 1.535 1.374 -5.438 1 98.25 89 ALA A CA 1
ATOM 712 C C . ALA A 1 89 ? 1.181 1.453 -3.955 1 98.25 89 ALA A C 1
ATOM 714 O O . ALA A 1 89 ? 0.628 0.505 -3.391 1 98.25 89 ALA A O 1
ATOM 715 N N . TRP A 1 90 ? 1.485 2.578 -3.322 1 98.19 90 TRP A N 1
ATOM 716 C CA . TRP A 1 90 ? 1.127 2.742 -1.918 1 98.19 90 TRP A CA 1
ATOM 717 C C . TRP A 1 90 ? -0.384 2.658 -1.728 1 98.19 90 TRP A C 1
ATOM 719 O O . TRP A 1 90 ? -0.863 1.991 -0.808 1 98.19 90 TRP A O 1
ATOM 729 N N . HIS A 1 91 ? -1.143 3.293 -2.564 1 97.38 91 HIS A N 1
ATOM 730 C CA . HIS A 1 91 ? -2.598 3.279 -2.453 1 97.38 91 HIS A CA 1
ATOM 731 C C . HIS A 1 91 ? -3.154 1.878 -2.676 1 97.38 91 HIS A C 1
ATOM 733 O O . HIS A 1 91 ? -4.094 1.463 -1.991 1 97.38 91 HIS A O 1
ATOM 739 N N . ILE A 1 92 ? -2.6 1.188 -3.66 1 97.5 92 ILE A N 1
ATOM 740 C CA . ILE A 1 92 ? -3.039 -0.173 -3.947 1 97.5 92 ILE A CA 1
ATOM 741 C C . ILE A 1 92 ? -2.727 -1.077 -2.756 1 97.5 92 ILE A C 1
ATOM 743 O O . ILE A 1 92 ? -3.568 -1.873 -2.334 1 97.5 92 ILE A O 1
ATOM 747 N N . GLY A 1 93 ? -1.467 -0.954 -2.238 1 96.75 93 GLY A N 1
ATOM 748 C CA . GLY A 1 93 ? -1.11 -1.682 -1.03 1 96.75 93 GLY A CA 1
ATOM 749 C C . GLY A 1 93 ? -2.012 -1.361 0.148 1 96.75 93 GLY A C 1
ATOM 750 O O . GLY A 1 93 ? -2.385 -2.254 0.912 1 96.75 93 GLY A O 1
ATOM 751 N N . ASN A 1 94 ? -2.383 -0.1 0.271 1 95.31 94 ASN A N 1
ATOM 752 C CA . ASN A 1 94 ? -3.221 0.362 1.373 1 95.31 94 ASN A CA 1
ATOM 753 C C . ASN A 1 94 ? -4.605 -0.272 1.327 1 95.31 94 ASN A C 1
ATOM 755 O O . ASN A 1 94 ? -5.32 -0.284 2.33 1 95.31 94 ASN A O 1
ATOM 759 N N . ARG A 1 95 ? -4.961 -0.788 0.225 1 94.69 95 ARG A N 1
ATOM 760 C CA . ARG A 1 95 ? -6.219 -1.506 0.059 1 94.69 95 ARG A CA 1
ATOM 761 C C . ARG A 1 95 ? -6 -3.014 0.106 1 94.69 95 ARG A C 1
ATOM 763 O O . ARG A 1 95 ? -6.926 -3.789 -0.148 1 94.69 95 ARG A O 1
ATOM 770 N N . HIS A 1 96 ? -4.836 -3.479 0.357 1 95.06 96 HIS A N 1
ATOM 771 C CA . HIS A 1 96 ? -4.438 -4.879 0.412 1 95.06 96 HIS A CA 1
ATOM 772 C C . HIS A 1 96 ? -4.648 -5.566 -0.934 1 95.06 96 HIS A C 1
ATOM 774 O O . HIS A 1 96 ? -4.941 -6.762 -0.987 1 95.06 96 HIS A O 1
ATOM 780 N N . THR A 1 97 ? -4.629 -4.867 -1.97 1 96.06 97 THR A N 1
ATOM 781 C CA . THR A 1 97 ? -4.863 -5.426 -3.297 1 96.06 97 THR A CA 1
ATOM 782 C C . THR A 1 97 ? -3.594 -6.059 -3.852 1 96.06 97 THR A C 1
ATOM 784 O O . THR A 1 97 ? -2.551 -5.406 -3.934 1 96.06 97 THR A O 1
ATOM 787 N N . PRO A 1 98 ? -3.678 -7.348 -4.246 1 96.62 98 PRO A N 1
ATOM 788 C CA . PRO A 1 98 ? -2.525 -7.938 -4.934 1 96.62 98 PRO A CA 1
ATOM 789 C C . PRO A 1 98 ? -2.082 -7.125 -6.148 1 96.62 98 PRO A C 1
ATOM 791 O O . PRO A 1 98 ? -2.92 -6.688 -6.938 1 96.62 98 PRO A O 1
ATOM 794 N N . CYS A 1 99 ? -0.759 -6.949 -6.309 1 98.31 99 CYS A N 1
ATOM 795 C CA . CYS A 1 99 ? -0.242 -6.062 -7.34 1 98.31 99 CYS A CA 1
ATOM 796 C C . CYS A 1 99 ? 1.066 -6.594 -7.914 1 98.31 99 CYS A C 1
ATOM 798 O O . CYS A 1 99 ? 1.996 -6.902 -7.168 1 98.31 99 CYS A O 1
ATOM 800 N N . GLN A 1 100 ? 1.063 -6.84 -9.203 1 98.62 100 GLN A N 1
ATOM 801 C CA . GLN A 1 100 ? 2.328 -7.086 -9.891 1 98.62 100 GLN A CA 1
ATOM 802 C C . GLN A 1 100 ? 3.039 -5.777 -10.227 1 98.62 100 GLN A C 1
ATOM 804 O O . GLN A 1 100 ? 2.475 -4.914 -10.898 1 98.62 100 GLN A O 1
ATOM 809 N N . ILE A 1 101 ? 4.246 -5.641 -9.758 1 98.38 101 ILE A N 1
ATOM 810 C CA . ILE A 1 101 ? 4.973 -4.379 -9.852 1 98.38 101 ILE A CA 1
ATOM 811 C C . ILE A 1 101 ? 6.082 -4.504 -10.898 1 98.38 101 ILE A C 1
ATOM 813 O O . ILE A 1 101 ? 6.969 -5.355 -10.773 1 98.38 101 ILE A O 1
ATOM 817 N N . GLU A 1 102 ? 5.988 -3.711 -11.891 1 97.94 102 GLU A N 1
ATOM 818 C CA . GLU A 1 102 ? 7.004 -3.658 -12.938 1 97.94 102 GLU A CA 1
ATOM 819 C C . GLU A 1 102 ? 7.613 -2.264 -13.047 1 97.94 102 GLU A C 1
ATOM 821 O O . GLU A 1 102 ? 7.215 -1.349 -12.32 1 97.94 102 GLU A O 1
ATOM 826 N N . GLU A 1 103 ? 8.633 -2.139 -13.875 1 95.94 103 GLU A N 1
ATOM 827 C CA . GLU A 1 103 ? 9.414 -0.907 -13.953 1 95.94 103 GLU A CA 1
ATOM 828 C C . GLU A 1 103 ? 8.531 0.277 -14.352 1 95.94 103 GLU A C 1
ATOM 830 O O . GLU A 1 103 ? 8.664 1.37 -13.797 1 95.94 103 GLU A O 1
ATOM 835 N N . ASN A 1 104 ? 7.586 0.103 -15.266 1 97.25 104 ASN A N 1
ATOM 836 C CA . ASN A 1 104 ? 6.871 1.249 -15.82 1 97.25 104 ASN A CA 1
ATOM 837 C C . ASN A 1 104 ? 5.359 1.076 -15.695 1 97.25 104 ASN A C 1
ATOM 839 O O . ASN A 1 104 ? 4.594 1.851 -16.281 1 97.25 104 ASN A O 1
ATOM 843 N N . ARG A 1 105 ? 4.996 0.026 -14.961 1 98.5 105 ARG A N 1
ATOM 844 C CA . ARG A 1 105 ? 3.562 -0.223 -14.844 1 98.5 105 ARG A CA 1
ATOM 845 C C . ARG A 1 105 ? 3.266 -1.152 -13.664 1 98.5 105 ARG A C 1
ATOM 847 O O . ARG A 1 105 ? 4.164 -1.828 -13.164 1 98.5 105 ARG A O 1
ATOM 854 N N . LEU A 1 106 ? 2.068 -1.069 -13.227 1 98.81 106 LEU A N 1
ATOM 855 C CA . LEU A 1 106 ? 1.506 -2.021 -12.273 1 98.81 106 LEU A CA 1
ATOM 856 C C . LEU A 1 106 ? 0.406 -2.854 -12.922 1 98.81 106 LEU A C 1
ATOM 858 O O . LEU A 1 106 ? -0.28 -2.381 -13.836 1 98.81 106 LEU A O 1
ATOM 862 N N . LEU A 1 107 ? 0.233 -4.086 -12.469 1 98.81 107 LEU A N 1
ATOM 863 C CA . LEU A 1 107 ? -0.883 -4.926 -12.883 1 98.81 107 LEU A CA 1
ATOM 864 C C . LEU A 1 107 ? -1.708 -5.375 -11.688 1 98.81 107 LEU A C 1
ATOM 866 O O . LEU A 1 107 ? -1.152 -5.809 -10.672 1 98.81 107 LEU A O 1
ATOM 870 N N . ILE A 1 108 ? -2.975 -5.203 -11.797 1 98.56 108 ILE A N 1
ATOM 871 C CA . ILE A 1 108 ? -3.898 -5.691 -10.773 1 98.56 108 ILE A CA 1
ATOM 872 C C . ILE A 1 108 ? -5.07 -6.406 -11.445 1 98.56 108 ILE A C 1
ATOM 874 O O . ILE A 1 108 ? -5.301 -6.246 -12.641 1 98.56 108 ILE A O 1
ATOM 878 N N . GLN A 1 109 ? -5.73 -7.27 -10.656 1 98 109 GLN A N 1
ATOM 879 C CA . GLN A 1 109 ? -6.969 -7.848 -11.164 1 98 109 GLN A CA 1
ATOM 880 C C . GLN A 1 109 ? -8.047 -6.781 -11.32 1 98 109 GLN A C 1
ATOM 882 O O . GLN A 1 109 ? -8.07 -5.797 -10.578 1 98 109 GLN A O 1
ATOM 887 N N . ARG A 1 110 ? -8.914 -6.992 -12.234 1 97.06 110 ARG A N 1
ATOM 888 C CA . ARG A 1 110 ? -10.008 -6.047 -12.461 1 97.06 110 ARG A CA 1
ATOM 889 C C . ARG A 1 110 ? -10.961 -6.016 -11.273 1 97.06 110 ARG A C 1
ATOM 891 O O . ARG A 1 110 ? -11.5 -7.051 -10.875 1 97.06 110 ARG A O 1
ATOM 898 N N . ASP A 1 111 ? -11.055 -4.887 -10.773 1 95.19 111 ASP A N 1
ATOM 899 C CA . ASP A 1 111 ? -11.945 -4.59 -9.656 1 95.19 111 ASP A CA 1
ATOM 900 C C . ASP A 1 111 ? -12.461 -3.156 -9.734 1 95.19 111 ASP A C 1
ATOM 902 O O . ASP A 1 111 ? -11.695 -2.203 -9.594 1 95.19 111 ASP A O 1
ATOM 906 N N . HIS A 1 112 ? -13.75 -2.982 -9.773 1 94.06 112 HIS A N 1
ATOM 907 C CA . HIS A 1 112 ? -14.312 -1.662 -10.031 1 94.06 112 HIS A CA 1
ATOM 908 C C . HIS A 1 112 ? -14.055 -0.716 -8.867 1 94.06 112 HIS A C 1
ATOM 910 O O . HIS A 1 112 ? -13.914 0.493 -9.062 1 94.06 112 HIS A O 1
ATOM 916 N N . VAL A 1 113 ? -14.055 -1.253 -7.707 1 93.19 113 VAL A N 1
ATOM 917 C CA . VAL A 1 113 ? -13.852 -0.411 -6.531 1 93.19 113 VAL A CA 1
ATOM 918 C C . VAL A 1 113 ? -12.453 0.208 -6.578 1 93.19 113 VAL A C 1
ATOM 920 O O . VAL A 1 113 ? -12.297 1.418 -6.398 1 93.19 113 VAL A O 1
ATOM 923 N N . ILE A 1 114 ? -11.453 -0.576 -6.832 1 94.88 114 ILE A N 1
ATOM 924 C CA . ILE A 1 114 ? -10.094 -0.057 -6.855 1 94.88 114 ILE A CA 1
ATOM 925 C C . ILE A 1 114 ? -9.891 0.821 -8.086 1 94.88 114 ILE A C 1
ATOM 927 O O . ILE A 1 114 ? -9.133 1.793 -8.055 1 94.88 114 ILE A O 1
ATOM 931 N N . GLN A 1 115 ? -10.562 0.504 -9.172 1 96.19 115 GLN A N 1
ATOM 932 C CA . GLN A 1 115 ? -10.484 1.314 -10.383 1 96.19 115 GLN A CA 1
ATOM 933 C C . GLN A 1 115 ? -10.922 2.752 -10.117 1 96.19 115 GLN A C 1
ATOM 935 O O . GLN A 1 115 ? -10.273 3.697 -10.57 1 96.19 115 GLN A O 1
ATOM 940 N N . ASP A 1 116 ? -12.008 2.852 -9.445 1 94.94 116 ASP A N 1
ATOM 941 C CA . ASP A 1 116 ? -12.523 4.18 -9.109 1 94.94 116 ASP A CA 1
ATOM 942 C C . ASP A 1 116 ? -11.5 4.969 -8.289 1 94.94 116 ASP A C 1
ATOM 944 O O . ASP A 1 116 ? -11.25 6.141 -8.57 1 94.94 116 ASP A O 1
ATOM 948 N N . MET A 1 117 ? -10.969 4.352 -7.34 1 95.62 117 MET A N 1
ATOM 949 C CA . MET A 1 117 ? -9.961 5 -6.5 1 95.62 117 MET A CA 1
ATOM 950 C C . MET A 1 117 ? -8.766 5.445 -7.332 1 95.62 117 MET A C 1
ATOM 952 O O . MET A 1 117 ? -8.305 6.578 -7.207 1 95.62 117 MET A O 1
ATOM 956 N N . LEU A 1 118 ? -8.258 4.551 -8.211 1 96.94 118 LEU A N 1
ATOM 957 C CA . LEU A 1 118 ? -7.09 4.836 -9.031 1 96.94 118 LEU A CA 1
ATOM 958 C C . LEU A 1 118 ? -7.371 5.992 -9.992 1 96.94 118 LEU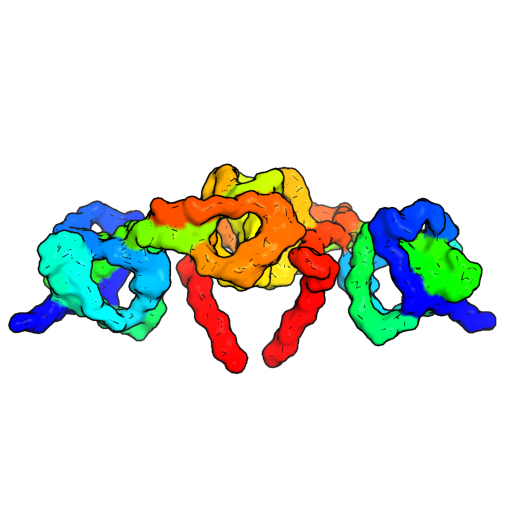 A C 1
ATOM 960 O O . LEU A 1 118 ? -6.508 6.852 -10.203 1 96.94 118 LEU A O 1
ATOM 964 N N . SER A 1 119 ? -8.57 5.973 -10.516 1 94.31 119 SER A N 1
ATOM 965 C CA . SER A 1 119 ? -8.953 7.059 -11.414 1 94.31 119 SER A CA 1
ATOM 966 C C . SER A 1 119 ? -8.977 8.398 -10.68 1 94.31 119 SER A C 1
ATOM 968 O O . SER A 1 119 ? -8.523 9.406 -11.211 1 94.31 119 SER A O 1
ATOM 970 N N . GLN A 1 120 ? -9.453 8.352 -9.523 1 93.06 120 GLN A N 1
ATOM 971 C CA . GLN A 1 120 ? -9.57 9.57 -8.719 1 93.06 120 GLN A CA 1
ATOM 972 C C . GLN A 1 120 ? -8.195 10.156 -8.406 1 93.06 120 GLN A C 1
ATOM 974 O O . GLN A 1 120 ? -8.062 11.367 -8.227 1 93.06 120 GLN A O 1
ATOM 979 N N . ILE A 1 121 ? -7.207 9.359 -8.477 1 93.62 121 ILE A N 1
ATOM 980 C CA . ILE A 1 121 ? -5.898 9.867 -8.078 1 93.62 121 ILE A CA 1
ATOM 981 C C . ILE A 1 121 ? -4.992 9.977 -9.297 1 93.62 121 ILE A C 1
ATOM 983 O O . ILE A 1 121 ? -3.768 10.031 -9.164 1 93.62 121 ILE A O 1
ATOM 987 N N . GLY A 1 122 ? -5.52 9.938 -10.461 1 94.5 122 GLY A N 1
ATOM 988 C CA . GLY A 1 122 ? -4.832 10.352 -11.672 1 94.5 122 GLY A CA 1
ATOM 989 C C . GLY A 1 122 ? -4.184 9.203 -12.414 1 94.5 122 GLY A C 1
ATOM 990 O O . GLY A 1 122 ? -3.344 9.414 -13.289 1 94.5 122 GLY A O 1
ATOM 991 N N . ALA A 1 123 ? -4.477 7.988 -12.141 1 97.5 123 ALA A N 1
ATOM 992 C CA . ALA A 1 123 ? -3.912 6.836 -12.844 1 97.5 123 ALA A CA 1
ATOM 993 C C . ALA A 1 123 ? -4.562 6.652 -14.211 1 97.5 123 ALA A C 1
ATOM 995 O O . ALA A 1 123 ? -5.719 7.035 -14.414 1 97.5 123 ALA A O 1
ATOM 996 N N . THR A 1 124 ? -3.844 6.148 -15.141 1 98.31 124 THR A N 1
ATOM 997 C CA . THR A 1 124 ? -4.375 5.656 -16.406 1 98.31 124 THR A CA 1
ATOM 998 C C . THR A 1 124 ? -4.551 4.141 -16.359 1 98.31 124 THR A C 1
ATOM 1000 O O . THR A 1 124 ? -3.643 3.414 -15.953 1 98.31 124 THR A O 1
ATOM 1003 N N . LEU A 1 125 ? -5.676 3.736 -16.766 1 98.25 125 LEU A N 1
ATOM 1004 C CA . LEU A 1 125 ? -6.008 2.318 -16.672 1 98.25 125 LEU A CA 1
ATOM 1005 C C . LEU A 1 125 ? -6.285 1.733 -18.062 1 98.25 125 LEU A C 1
ATOM 1007 O O . LEU A 1 125 ? -7 2.336 -18.859 1 98.25 125 LEU A O 1
ATOM 1011 N N . ARG A 1 126 ? -5.699 0.601 -18.328 1 98.31 126 ARG A N 1
ATOM 1012 C CA . ARG A 1 126 ? -5.934 -0.132 -19.562 1 98.31 126 ARG A CA 1
ATOM 1013 C C . ARG A 1 126 ? -6.176 -1.612 -19.281 1 98.31 126 ARG A C 1
ATOM 1015 O O . ARG A 1 126 ? -5.418 -2.242 -18.547 1 98.31 126 ARG A O 1
ATOM 1022 N N . GLU A 1 127 ? -7.199 -2.148 -19.938 1 98.25 127 GLU A N 1
ATOM 1023 C CA . GLU A 1 127 ? -7.449 -3.58 -19.812 1 98.25 127 GLU A CA 1
ATOM 1024 C C . GLU A 1 127 ? -6.438 -4.391 -20.609 1 98.25 127 GLU A C 1
ATOM 1026 O O . GLU A 1 127 ? -6.152 -4.074 -21.766 1 98.25 127 GLU A O 1
ATOM 1031 N N . VAL A 1 128 ? -5.883 -5.422 -19.984 1 98.62 128 VAL A N 1
ATOM 1032 C CA . VAL A 1 128 ? -4.934 -6.309 -20.656 1 98.62 128 VAL A CA 1
ATOM 1033 C C . VAL A 1 128 ? -5.215 -7.754 -20.266 1 98.62 128 VAL A C 1
ATOM 1035 O O . VAL A 1 128 ? -5.961 -8.016 -19.312 1 98.62 128 VAL A O 1
ATOM 1038 N N . VAL A 1 129 ? -4.691 -8.711 -21 1 98.75 129 VAL A N 1
ATOM 1039 C CA . VAL A 1 129 ? -4.754 -10.141 -20.719 1 98.75 129 VAL A CA 1
ATOM 1040 C C . VAL A 1 129 ? -3.344 -10.727 -20.688 1 98.75 129 VAL A C 1
ATOM 1042 O O . VAL A 1 129 ? -2.689 -10.852 -21.719 1 98.75 129 VAL A O 1
ATOM 1045 N N . GLU A 1 130 ? -2.842 -11.016 -19.516 1 98.31 130 GLU A N 1
ATOM 1046 C CA . GLU A 1 130 ? -1.473 -11.477 -19.297 1 98.31 130 GLU A CA 1
ATOM 1047 C C . GLU A 1 130 ? -1.36 -12.312 -18.031 1 98.31 130 GLU A C 1
ATOM 1049 O O . GLU A 1 130 ? -2.266 -12.305 -17.188 1 98.31 130 GLU A O 1
ATOM 1054 N N . PRO A 1 131 ? -0.26 -13.156 -17.938 1 98.5 131 PRO A N 1
ATOM 1055 C CA . PRO A 1 131 ? -0.041 -13.844 -16.656 1 98.5 131 PRO A CA 1
ATOM 1056 C C . PRO A 1 131 ? 0.07 -12.875 -15.484 1 98.5 131 PRO A C 1
ATOM 1058 O O . PRO A 1 131 ? 0.575 -11.758 -15.641 1 98.5 131 PRO A O 1
ATOM 1061 N N . PHE A 1 132 ? -0.407 -13.258 -14.383 1 98.31 132 PHE A N 1
ATOM 1062 C CA . PHE A 1 132 ? -0.45 -12.406 -13.195 1 98.31 132 PHE A CA 1
ATOM 1063 C C . PHE A 1 132 ? 0.388 -13 -12.07 1 98.31 132 PHE A C 1
ATOM 1065 O O . PHE A 1 132 ? 0.073 -14.07 -11.555 1 98.31 132 PHE A O 1
ATOM 1072 N N . THR A 1 133 ? 1.465 -12.32 -11.727 1 97.19 133 THR A N 1
ATOM 1073 C CA . THR A 1 133 ? 2.371 -12.727 -10.656 1 97.19 133 THR A CA 1
ATOM 1074 C C . THR A 1 133 ? 2.604 -11.586 -9.672 1 97.19 133 THR A C 1
ATOM 1076 O O . THR A 1 133 ? 3.68 -10.984 -9.656 1 97.19 133 THR A O 1
ATOM 1079 N N . PRO A 1 134 ? 1.625 -11.32 -8.805 1 97.25 134 PRO A N 1
ATOM 1080 C CA . PRO A 1 134 ? 1.711 -10.18 -7.898 1 97.25 134 PRO A CA 1
ATOM 1081 C C . PRO A 1 134 ? 2.801 -10.336 -6.84 1 97.25 134 PRO A C 1
ATOM 1083 O O . PRO A 1 134 ? 3.279 -11.453 -6.609 1 97.25 134 PRO A O 1
ATOM 1086 N N . GLU A 1 135 ? 3.164 -9.164 -6.32 1 94.69 135 GLU A N 1
ATOM 1087 C CA . GLU A 1 135 ? 4.121 -9.102 -5.219 1 94.69 135 GLU A CA 1
ATOM 1088 C C . GLU A 1 135 ? 3.648 -9.922 -4.023 1 94.69 135 GLU A C 1
ATOM 1090 O O . GLU A 1 135 ? 2.479 -9.859 -3.643 1 94.69 135 GLU A O 1
ATOM 1095 N N . GLY A 1 136 ? 4.516 -10.797 -3.59 1 86.44 136 GLY A N 1
ATOM 1096 C CA . GLY A 1 136 ? 4.215 -11.555 -2.387 1 86.44 136 GLY A CA 1
ATOM 1097 C C . GLY A 1 136 ? 4.41 -10.758 -1.112 1 86.44 136 GLY A C 1
ATOM 1098 O O . GLY A 1 136 ? 4.98 -9.664 -1.14 1 86.44 136 GLY A O 1
ATOM 1099 N N . GLY A 1 137 ? 3.871 -11.25 -0.045 1 79.88 137 GLY A N 1
ATOM 1100 C CA . GLY A 1 137 ? 4.113 -10.625 1.244 1 79.88 137 GLY A CA 1
ATOM 1101 C C . GLY A 1 137 ? 5.578 -10.594 1.63 1 79.88 137 GLY A C 1
ATOM 1102 O O . GLY A 1 137 ? 6.402 -11.281 1.019 1 79.88 137 GLY A O 1
ATOM 1103 N N . ALA A 1 138 ? 5.906 -9.656 2.518 1 74.62 138 ALA A N 1
ATOM 1104 C CA . ALA A 1 138 ? 7.289 -9.5 2.961 1 74.62 138 ALA A CA 1
ATOM 1105 C C . ALA A 1 138 ? 7.852 -10.812 3.49 1 74.62 138 ALA A C 1
ATOM 1107 O O . ALA A 1 138 ? 9.055 -11.055 3.418 1 74.62 138 ALA A O 1
ATOM 1108 N N . TYR A 1 139 ? 6.871 -11.547 4.016 1 68.19 139 TYR A N 1
ATOM 1109 C CA . TYR A 1 139 ? 7.363 -12.789 4.605 1 68.19 139 TYR A CA 1
ATOM 1110 C C . TYR A 1 139 ? 7.074 -13.977 3.693 1 68.19 139 TYR A C 1
ATOM 1112 O O . TYR A 1 139 ? 7.195 -15.133 4.109 1 68.19 139 TYR A O 1
ATOM 1120 N N . GLY A 1 140 ? 6.957 -13.672 2.447 1 55.81 140 GLY A N 1
ATOM 1121 C CA . GLY A 1 140 ? 6.742 -14.734 1.472 1 55.81 140 GLY A CA 1
ATOM 1122 C C . GLY A 1 140 ? 5.34 -15.305 1.507 1 55.81 140 GLY A C 1
ATOM 1123 O O . GLY A 1 140 ? 4.945 -16.047 0.611 1 55.81 140 GLY A O 1
ATOM 1124 N N . HIS A 1 141 ? 4.648 -15.242 2.74 1 52.91 141 HIS A N 1
ATOM 1125 C CA . HIS A 1 141 ? 3.35 -15.891 2.877 1 52.91 141 HIS A CA 1
ATOM 1126 C C . HIS A 1 141 ? 2.211 -14.906 2.639 1 52.91 141 HIS A C 1
ATOM 1128 O O . HIS A 1 141 ? 1.929 -14.062 3.49 1 52.91 141 HIS A O 1
ATOM 1134 N N . GLY A 1 142 ? 2.252 -14.305 1.66 1 46.19 142 GLY A N 1
ATOM 1135 C CA . GLY A 1 142 ? 1.602 -13.016 1.472 1 46.19 142 GLY A CA 1
ATOM 1136 C C . GLY A 1 142 ? 0.101 -13.07 1.69 1 46.19 142 GLY A C 1
ATOM 1137 O O . GLY A 1 142 ? -0.578 -12.039 1.623 1 46.19 142 GLY A O 1
ATOM 1138 N N . ARG A 1 143 ? -0.685 -14.031 1.039 1 52.34 143 ARG A N 1
ATOM 1139 C CA . ARG A 1 143 ? -2.102 -13.68 0.987 1 52.34 143 ARG A CA 1
ATOM 1140 C C . ARG A 1 143 ? -2.744 -13.797 2.365 1 52.34 143 ARG A C 1
ATOM 1142 O O . ARG A 1 143 ? -2.762 -14.883 2.957 1 52.34 143 ARG A O 1
ATOM 1149 N N . THR A 1 144 ? -2.381 -12.938 3.303 1 40.41 144 THR A N 1
ATOM 1150 C CA . THR A 1 144 ? -3.172 -13.094 4.516 1 40.41 144 THR A CA 1
ATOM 1151 C C . THR A 1 144 ? -4.664 -12.977 4.207 1 40.41 144 THR A C 1
ATOM 1153 O O . THR A 1 144 ? -5.066 -12.195 3.348 1 40.41 144 THR A O 1
ATOM 1156 N N . HIS A 1 145 ? -5.359 -14.023 4.336 1 41.62 145 HIS A N 1
ATOM 1157 C CA . HIS A 1 145 ? -6.816 -13.938 4.352 1 41.62 145 HIS A CA 1
ATOM 1158 C C . HIS A 1 145 ? -7.289 -12.766 5.199 1 41.62 145 HIS A C 1
ATOM 1160 O O . HIS A 1 145 ? -6.801 -12.555 6.312 1 41.62 145 HIS A O 1
ATOM 1166 N N . GLY A 1 146 ? -7.625 -11.758 4.625 1 35.47 146 GLY A N 1
ATOM 1167 C CA . GLY A 1 146 ? -8.336 -10.75 5.387 1 35.47 146 GLY A CA 1
ATOM 1168 C C . GLY A 1 146 ? -9.219 -11.328 6.477 1 35.47 146 GLY A C 1
ATOM 1169 O O . GLY A 1 146 ? -9.805 -12.406 6.301 1 35.47 146 GLY A O 1
ATOM 1170 N N . HIS A 1 147 ? -8.836 -11.188 7.75 1 33.69 147 HIS A N 1
ATOM 1171 C CA . HIS A 1 147 ? -9.75 -11.555 8.828 1 33.69 147 HIS A CA 1
ATOM 1172 C C . HIS A 1 147 ? -11.203 -11.305 8.43 1 33.69 147 HIS A C 1
ATOM 1174 O O . HIS A 1 147 ? -11.523 -10.258 7.855 1 33.69 147 HIS A O 1
ATOM 1180 N N . ALA A 1 148 ? -12.07 -12.375 8.203 1 31.41 148 ALA A N 1
ATOM 1181 C CA . ALA A 1 148 ? -13.508 -12.18 8.383 1 31.41 148 ALA A CA 1
ATOM 1182 C C . ALA A 1 148 ? -13.797 -11.234 9.539 1 31.41 148 ALA A C 1
ATOM 1184 O O . ALA A 1 148 ? -13.375 -11.484 10.672 1 31.41 148 ALA A O 1
ATOM 1185 N N . HIS A 1 149 ? -13.852 -9.938 9.391 1 23.55 149 HIS A N 1
ATOM 1186 C CA . HIS A 1 149 ? -14.648 -9.297 10.438 1 23.55 149 HIS A CA 1
ATOM 1187 C C . HIS A 1 149 ? -16.031 -9.945 10.555 1 23.55 149 HIS A C 1
ATOM 1189 O O . HIS A 1 149 ? -16.625 -10.336 9.547 1 23.55 149 HIS A O 1
ATOM 1195 N N . MET B 1 1 ? -9.07 36.094 30.703 1 54.47 1 MET B N 1
ATOM 1196 C CA . MET B 1 1 ? -9.672 36.281 29.391 1 54.47 1 MET B CA 1
ATOM 1197 C C . MET B 1 1 ? -9.82 34.969 28.656 1 54.47 1 MET B C 1
ATOM 1199 O O . MET B 1 1 ? -8.961 34.094 28.766 1 54.47 1 MET B O 1
ATOM 1203 N N . ASP B 1 2 ? -10.977 34.594 28.047 1 77.88 2 ASP B N 1
ATOM 1204 C CA . ASP B 1 2 ? -11.242 33.312 27.406 1 77.88 2 ASP B CA 1
ATOM 1205 C C . ASP B 1 2 ? -10.383 33.125 26.172 1 77.88 2 ASP B C 1
ATOM 1207 O O . ASP B 1 2 ? -10.125 34.094 25.438 1 77.88 2 ASP B O 1
ATOM 1211 N N . LEU B 1 3 ? -9.703 32.094 26.094 1 83.81 3 LEU B N 1
ATOM 1212 C CA . LEU B 1 3 ? -8.859 31.844 24.922 1 83.81 3 LEU B CA 1
ATOM 1213 C C . LEU B 1 3 ? -9.68 31.922 23.641 1 83.81 3 LEU B C 1
ATOM 1215 O O . LEU B 1 3 ? -10.82 31.453 23.594 1 83.81 3 LEU B O 1
ATOM 1219 N N . PRO B 1 4 ? -9.109 32.688 22.641 1 87.94 4 PRO B N 1
ATOM 1220 C CA . PRO B 1 4 ? -9.805 32.625 21.344 1 87.94 4 PRO B CA 1
ATOM 1221 C C . PRO B 1 4 ? -10.055 31.172 20.891 1 87.94 4 PRO B C 1
ATOM 1223 O O . PRO B 1 4 ? -9.227 30.297 21.125 1 87.94 4 PRO B O 1
ATOM 1226 N N . ALA B 1 5 ? -11.227 31.016 20.25 1 88.75 5 ALA B N 1
ATOM 1227 C CA . ALA B 1 5 ? -11.609 29.672 19.828 1 88.75 5 ALA B CA 1
ATOM 1228 C C . ALA B 1 5 ? -11.562 29.531 18.312 1 88.75 5 ALA B C 1
ATOM 1230 O O . ALA B 1 5 ? -11.75 30.5 17.578 1 88.75 5 ALA B O 1
ATOM 1231 N N . CYS B 1 6 ? -11.266 28.375 17.891 1 92.69 6 CYS B N 1
ATOM 1232 C CA . CYS B 1 6 ? -11.312 27.984 16.484 1 92.69 6 CYS B CA 1
ATOM 1233 C C . CYS B 1 6 ? -12.289 26.828 16.281 1 92.69 6 CYS B C 1
ATOM 1235 O O . CYS B 1 6 ? -12.141 25.766 16.875 1 92.69 6 CYS B O 1
ATOM 1237 N N . ARG B 1 7 ? -13.227 27 15.328 1 90.31 7 ARG B N 1
ATOM 1238 C CA . ARG B 1 7 ? -14.195 25.938 15.062 1 90.31 7 ARG B CA 1
ATOM 1239 C C . ARG B 1 7 ? -14.219 25.578 13.586 1 90.31 7 ARG B C 1
ATOM 1241 O O . ARG B 1 7 ? -15.008 24.734 13.156 1 90.31 7 ARG B O 1
ATOM 1248 N N . ASP B 1 8 ? -13.336 26.25 12.812 1 94 8 ASP B N 1
ATOM 1249 C CA . ASP B 1 8 ? -13.281 26.016 11.375 1 94 8 ASP B CA 1
ATOM 1250 C C . ASP B 1 8 ? -11.844 25.922 10.883 1 94 8 ASP B C 1
ATOM 1252 O O . ASP B 1 8 ? -10.938 26.5 11.484 1 94 8 ASP B O 1
ATOM 1256 N N . ILE B 1 9 ? -11.672 25.172 9.789 1 96.06 9 ILE B N 1
ATOM 1257 C CA . ILE B 1 9 ? -10.367 24.984 9.18 1 96.06 9 ILE B CA 1
ATOM 1258 C C . ILE B 1 9 ? -10.414 25.438 7.719 1 96.06 9 ILE B C 1
ATOM 1260 O O . ILE B 1 9 ? -11.406 25.203 7.027 1 96.06 9 ILE B O 1
ATOM 1264 N N . ARG B 1 10 ? -9.359 26.031 7.297 1 96 10 ARG B N 1
ATOM 1265 C CA . ARG B 1 10 ? -9.18 26.359 5.887 1 96 10 ARG B CA 1
ATOM 1266 C C . ARG B 1 10 ? -8.078 25.5 5.266 1 96 10 ARG B C 1
ATOM 1268 O O . ARG B 1 10 ? -6.941 25.484 5.738 1 96 10 ARG B O 1
ATOM 1275 N N . ARG B 1 11 ? -8.508 24.875 4.203 1 95.31 11 ARG B N 1
ATOM 1276 C CA . ARG B 1 11 ? -7.555 23.984 3.562 1 95.31 11 ARG B CA 1
ATOM 1277 C C . ARG B 1 11 ? -6.508 24.766 2.777 1 95.31 11 ARG B C 1
ATOM 1279 O O . ARG B 1 11 ? -6.781 25.859 2.281 1 95.31 11 ARG B O 1
ATOM 1286 N N . THR B 1 12 ? -5.344 24.078 2.729 1 92 12 THR B N 1
ATOM 1287 C CA . THR B 1 12 ? -4.25 24.672 1.96 1 92 12 THR B CA 1
ATOM 1288 C C . THR B 1 12 ? -4.719 25.047 0.56 1 92 12 THR B C 1
ATOM 1290 O O . THR B 1 12 ? -5.461 24.297 -0.08 1 92 12 THR B O 1
ATOM 1293 N N . GLY B 1 13 ? -4.336 26.188 0.17 1 89.38 13 GLY B N 1
ATOM 1294 C CA . GLY B 1 13 ? -4.723 26.672 -1.147 1 89.38 13 GLY B CA 1
ATOM 1295 C C . GLY B 1 13 ? -5.996 27.5 -1.133 1 89.38 13 GLY B C 1
ATOM 1296 O O . GLY B 1 13 ? -6.312 28.172 -2.109 1 89.38 13 GLY B O 1
ATOM 1297 N N . HIS B 1 14 ? -6.75 27.453 -0.087 1 90.25 14 HIS B N 1
ATOM 1298 C CA . HIS B 1 14 ? -8.016 28.156 -0.018 1 90.25 14 HIS B CA 1
ATOM 1299 C C . HIS B 1 14 ? -7.922 29.375 0.901 1 90.25 14 HIS B C 1
ATOM 1301 O O . HIS B 1 14 ? -8.938 29.875 1.395 1 90.25 14 HIS B O 1
ATOM 1307 N N . TRP B 1 15 ? -6.723 29.734 1.176 1 89.88 15 TRP B N 1
ATOM 1308 C CA . TRP B 1 15 ? -6.406 30.906 1.986 1 89.88 15 TRP B CA 1
ATOM 1309 C C . TRP B 1 15 ? -5.031 31.453 1.635 1 89.88 15 TRP B C 1
ATOM 1311 O O . TRP B 1 15 ? -4.281 30.828 0.877 1 89.88 15 TRP B O 1
ATOM 1321 N N . SER B 1 16 ? -4.566 32.562 2.008 1 85.25 16 SER B N 1
ATOM 1322 C CA . SER B 1 16 ? -3.275 33.062 1.552 1 85.25 16 SER B CA 1
ATOM 1323 C C . SER B 1 16 ? -2.484 33.688 2.701 1 85.25 16 SER B C 1
ATOM 1325 O O . SER B 1 16 ? -1.282 33.438 2.834 1 85.25 16 SER B O 1
ATOM 1327 N N . GLU B 1 17 ? -3.039 34.531 3.543 1 91.44 17 GLU B N 1
ATOM 1328 C CA . GLU B 1 17 ? -2.285 35.25 4.559 1 91.44 17 GLU B CA 1
ATOM 1329 C C . GLU B 1 17 ? -2.656 34.781 5.961 1 91.44 17 GLU B C 1
ATOM 1331 O O . GLU B 1 17 ? -3.834 34.781 6.324 1 91.44 17 GLU B O 1
ATOM 1336 N N . ALA B 1 18 ? -1.485 34.375 6.59 1 95.38 18 ALA B N 1
ATOM 1337 C CA . ALA B 1 18 ? -1.716 33.969 7.965 1 95.38 18 ALA B CA 1
ATOM 1338 C C . ALA B 1 18 ? -1.277 35.031 8.953 1 95.38 18 ALA B C 1
ATOM 1340 O O . ALA B 1 18 ? -0.317 35.75 8.703 1 95.38 18 ALA B O 1
ATOM 1341 N N . ASP B 1 19 ? -1.993 35.125 10.062 1 96.75 19 ASP B N 1
ATOM 1342 C CA . ASP B 1 19 ? -1.645 36.062 11.133 1 96.75 19 ASP B CA 1
ATOM 1343 C C . ASP B 1 19 ? -0.56 35.469 12.031 1 96.75 19 ASP B C 1
ATOM 1345 O O . ASP B 1 19 ? 0.185 36.219 12.68 1 96.75 19 ASP B O 1
ATOM 1349 N N . ASP B 1 20 ? -0.548 34.219 12.188 1 97.62 20 ASP B N 1
ATOM 1350 C CA . ASP B 1 20 ? 0.385 33.469 13.023 1 97.62 20 ASP B CA 1
ATOM 1351 C C . ASP B 1 20 ? 0.484 32.031 12.57 1 97.62 20 ASP B C 1
ATOM 1353 O O . ASP B 1 20 ? -0.096 31.641 11.547 1 97.62 20 ASP B O 1
ATOM 1357 N N . ARG B 1 21 ? 1.297 31.234 13.227 1 98.31 21 ARG B N 1
ATOM 1358 C CA . ARG B 1 21 ? 1.485 29.844 12.867 1 98.31 21 ARG B CA 1
ATOM 1359 C C . ARG B 1 21 ? 1.565 28.953 14.109 1 98.31 21 ARG B C 1
ATOM 1361 O O . ARG B 1 21 ? 1.93 29.422 15.188 1 98.31 21 ARG B O 1
ATOM 1368 N N . VAL B 1 22 ? 1.186 27.781 13.891 1 98.19 22 VAL B N 1
ATOM 1369 C CA . VAL B 1 22 ? 1.412 26.75 14.891 1 98.19 22 VAL B CA 1
ATOM 1370 C C . VAL B 1 22 ? 2.105 25.547 14.242 1 98.19 22 VAL B C 1
ATOM 1372 O O . VAL B 1 22 ? 1.799 25.188 13.109 1 98.19 22 VAL B O 1
ATOM 1375 N N . THR B 1 23 ? 3.096 24.984 14.906 1 98.38 23 THR B N 1
ATOM 1376 C CA . THR B 1 23 ? 3.824 23.812 14.43 1 98.38 23 THR B CA 1
ATOM 1377 C C . THR B 1 23 ? 3.342 22.547 15.141 1 98.38 23 THR B C 1
ATOM 1379 O O . THR B 1 23 ? 3.373 22.469 16.375 1 98.38 23 THR B O 1
ATOM 1382 N N . LEU B 1 24 ? 2.887 21.594 14.383 1 98.25 24 LEU B N 1
ATOM 1383 C CA . LEU B 1 24 ? 2.326 20.375 14.953 1 98.25 24 LEU B CA 1
ATOM 1384 C C . LEU B 1 24 ? 2.92 19.141 14.289 1 98.25 24 LEU B C 1
ATOM 1386 O O . LEU B 1 24 ? 3.129 19.125 13.07 1 98.25 24 LEU B O 1
ATOM 1390 N N . SER B 1 25 ? 3.189 18.078 15.102 1 98.19 25 SER B N 1
ATOM 1391 C CA . SER B 1 25 ? 3.561 16.781 14.531 1 98.19 25 SER B CA 1
ATOM 1392 C C . SER B 1 25 ? 2.406 16.172 13.742 1 98.19 25 SER B C 1
ATOM 1394 O O . SER B 1 25 ? 1.28 16.672 13.797 1 98.19 25 SER B O 1
ATOM 1396 N N . TYR B 1 26 ? 2.705 15.133 12.953 1 97.44 26 TYR B N 1
ATOM 1397 C CA . TYR B 1 26 ? 1.678 14.438 12.195 1 97.44 26 TYR B CA 1
ATOM 1398 C C . TYR B 1 26 ? 0.554 13.961 13.109 1 97.44 26 TYR B C 1
ATOM 1400 O O . TYR B 1 26 ? -0.625 14.148 12.805 1 97.44 26 TYR B O 1
ATOM 1408 N N . ASP B 1 27 ? 0.92 13.352 14.234 1 96.44 27 ASP B N 1
ATOM 1409 C CA . ASP B 1 27 ? -0.081 12.836 15.164 1 96.44 27 ASP B CA 1
ATOM 1410 C C . ASP B 1 27 ? -0.88 13.977 15.797 1 96.44 27 ASP B C 1
ATOM 1412 O O . ASP B 1 27 ? -2.09 13.852 16 1 96.44 27 ASP B O 1
ATOM 1416 N N . ASP B 1 28 ? -0.183 15.062 16.031 1 97.12 28 ASP B N 1
ATOM 1417 C CA . ASP B 1 28 ? -0.841 16.188 16.672 1 97.12 28 ASP B CA 1
ATOM 1418 C C . ASP B 1 28 ? -1.781 16.906 15.711 1 97.12 28 ASP B C 1
ATOM 1420 O O . ASP B 1 28 ? -2.621 17.703 16.125 1 97.12 28 ASP B O 1
ATOM 1424 N N . ARG B 1 29 ? -1.654 16.625 14.492 1 97.31 29 ARG B N 1
ATOM 1425 C CA . ARG B 1 29 ? -2.492 17.281 13.484 1 97.31 29 ARG B CA 1
ATOM 1426 C C . ARG B 1 29 ? -3.824 16.547 13.328 1 97.31 29 ARG B C 1
ATOM 1428 O O . ARG B 1 29 ? -4.688 16.984 12.562 1 97.31 29 ARG B O 1
ATOM 1435 N N . PHE B 1 30 ? -3.902 15.516 14 1 96 30 PHE B N 1
ATOM 1436 C CA . PHE B 1 30 ? -5.176 14.812 14.133 1 96 30 PHE B CA 1
ATOM 1437 C C . PHE B 1 30 ? -5.863 15.18 15.438 1 96 30 PHE B C 1
ATOM 1439 O O . PHE B 1 30 ? -5.555 14.609 16.484 1 96 30 PHE B O 1
ATOM 1446 N N . LEU B 1 31 ? -6.824 16.094 15.289 1 96.25 31 LEU B N 1
ATOM 1447 C CA . LEU B 1 31 ? -7.336 16.656 16.531 1 96.25 31 LEU B CA 1
ATOM 1448 C C . LEU B 1 31 ? -8.789 17.094 16.375 1 96.25 31 LEU B C 1
ATOM 1450 O O . LEU B 1 31 ? -9.25 17.312 15.258 1 96.25 31 LEU B O 1
ATOM 1454 N N . ARG B 1 32 ? -9.477 17.125 17.406 1 96.81 32 ARG B N 1
ATOM 1455 C CA . ARG B 1 32 ? -10.828 17.672 17.5 1 96.81 32 ARG B CA 1
ATOM 1456 C C . ARG B 1 32 ? -10.891 18.844 18.469 1 96.81 32 ARG B C 1
ATOM 1458 O O . ARG B 1 32 ? -11.328 19.938 18.094 1 96.81 32 ARG B O 1
ATOM 1465 N N . ARG B 1 33 ? -10.5 18.578 19.781 1 97.12 33 ARG B N 1
ATOM 1466 C CA . ARG B 1 33 ? -10.414 19.594 20.812 1 97.12 33 ARG B CA 1
ATOM 1467 C C . ARG B 1 33 ? -9.023 19.641 21.422 1 97.12 33 ARG B C 1
ATOM 1469 O O . ARG B 1 33 ? -8.539 18.641 21.953 1 97.12 33 ARG B O 1
ATOM 1476 N N . LYS B 1 34 ? -8.406 20.797 21.328 1 97.75 34 LYS B N 1
ATOM 1477 C CA . LYS B 1 34 ? -7.035 20.891 21.828 1 97.75 34 LYS B CA 1
ATOM 1478 C C . LYS B 1 34 ? -6.633 22.344 22.047 1 97.75 34 LYS B C 1
ATOM 1480 O O . LYS B 1 34 ? -6.934 23.219 21.219 1 97.75 34 LYS B O 1
ATOM 1485 N N . ARG B 1 35 ? -6.031 22.625 23.141 1 97.81 35 ARG B N 1
ATOM 1486 C CA . ARG B 1 35 ? -5.398 23.922 23.344 1 97.81 35 ARG B CA 1
ATOM 1487 C C . ARG B 1 35 ? -4.047 23.984 22.656 1 97.81 35 ARG B C 1
ATOM 1489 O O . ARG B 1 35 ? -3.193 23.125 22.859 1 97.81 35 ARG B O 1
ATOM 1496 N N . LEU B 1 36 ? -3.84 25.047 21.844 1 98 36 LEU B N 1
ATOM 1497 C CA . LEU B 1 36 ? -2.594 25.188 21.094 1 98 36 LEU B CA 1
ATOM 1498 C C . LEU B 1 36 ? -1.934 26.531 21.391 1 98 36 LEU B C 1
ATOM 1500 O O . LEU B 1 36 ? -2.605 27.484 21.812 1 98 36 LEU B O 1
ATOM 1504 N N . ILE B 1 37 ? -0.641 26.562 21.219 1 97.62 37 ILE B N 1
ATOM 1505 C CA . ILE B 1 37 ? 0.158 27.781 21.375 1 97.62 37 ILE B CA 1
ATOM 1506 C C . ILE B 1 37 ? 0.905 28.078 20.078 1 97.62 37 ILE B C 1
ATOM 1508 O O . ILE B 1 37 ? 1.637 27.234 19.562 1 97.62 37 ILE B O 1
ATOM 1512 N N . THR B 1 38 ? 0.724 29.266 19.594 1 97.5 38 THR B N 1
ATOM 1513 C CA . THR B 1 38 ? 1.331 29.656 18.328 1 97.5 38 THR B CA 1
ATOM 1514 C C . THR B 1 38 ? 2.818 29.953 18.5 1 97.5 38 THR B C 1
ATOM 1516 O O . THR B 1 38 ? 3.326 29.938 19.625 1 97.5 38 THR B O 1
ATOM 1519 N N . VAL B 1 39 ? 3.537 30.156 17.375 1 96.19 39 VAL B N 1
ATOM 1520 C CA . VAL B 1 39 ? 4.965 30.453 17.391 1 96.19 39 VAL B CA 1
ATOM 1521 C C . VAL B 1 39 ? 5.211 31.797 18.078 1 96.19 39 VAL B C 1
ATOM 1523 O O . VAL B 1 39 ? 6.305 32.031 18.609 1 96.19 39 VAL B O 1
ATOM 1526 N N . GLN B 1 40 ? 4.234 32.719 18.078 1 96.25 40 GLN B N 1
ATOM 1527 C CA . GLN B 1 40 ? 4.355 34 18.75 1 96.25 40 GLN B CA 1
ATOM 1528 C C . GLN B 1 40 ? 3.873 33.906 20.203 1 96.25 40 GLN B C 1
ATOM 1530 O O . GLN B 1 40 ? 3.537 34.938 20.812 1 96.25 40 GLN B O 1
ATOM 1535 N N . ASP B 1 41 ? 3.684 32.625 20.672 1 96.12 41 ASP B N 1
ATOM 1536 C CA . ASP B 1 41 ? 3.369 32.344 22.062 1 96.12 41 ASP B CA 1
ATOM 1537 C C . ASP B 1 41 ? 1.959 32.781 22.422 1 96.12 41 ASP B C 1
ATOM 1539 O O . ASP B 1 41 ? 1.726 33.312 23.516 1 96.12 41 ASP B O 1
ATOM 1543 N N . LYS B 1 42 ? 1.075 32.781 21.484 1 95.31 42 LYS B N 1
ATOM 1544 C CA . LYS B 1 42 ? -0.336 33.062 21.734 1 95.31 42 LYS B CA 1
ATOM 1545 C C . LYS B 1 42 ? -1.154 31.781 21.781 1 95.31 42 LYS B C 1
ATOM 1547 O O . LYS B 1 42 ? -1.011 30.906 20.922 1 95.31 42 LYS B O 1
ATOM 1552 N N . ALA B 1 43 ? -1.979 31.688 22.75 1 96.81 43 ALA B N 1
ATOM 1553 C CA . ALA B 1 43 ? -2.777 30.484 22.938 1 96.81 43 ALA B CA 1
ATOM 1554 C C . ALA B 1 43 ? -4.148 30.625 22.281 1 96.81 43 ALA B C 1
ATOM 1556 O O . ALA B 1 43 ? -4.684 31.734 22.172 1 96.81 43 ALA B O 1
ATOM 1557 N N . PHE B 1 44 ? -4.676 29.516 21.828 1 97 44 PHE B N 1
ATOM 1558 C CA . PHE B 1 44 ? -6.055 29.438 21.359 1 97 44 PHE B CA 1
ATOM 1559 C C . PHE B 1 44 ? -6.598 28.016 21.516 1 97 44 PHE B C 1
ATOM 1561 O O . PHE B 1 44 ? -5.828 27.062 21.688 1 97 44 PHE B O 1
ATOM 1568 N N . LEU B 1 45 ? -7.887 27.859 21.5 1 97.19 45 LEU B N 1
ATOM 1569 C CA . LEU B 1 45 ? -8.547 26.578 21.688 1 97.19 45 LEU B CA 1
ATOM 1570 C C . LEU B 1 45 ? -9.148 26.078 20.375 1 97.19 45 LEU B C 1
ATOM 1572 O O . LEU B 1 45 ? -9.898 26.812 19.719 1 97.19 45 LEU B O 1
ATOM 1576 N N . VAL B 1 46 ? -8.773 24.906 19.953 1 97.94 46 VAL B N 1
ATOM 1577 C CA . VAL B 1 46 ? -9.406 24.234 18.844 1 97.94 46 VAL B CA 1
ATOM 1578 C C . VAL B 1 46 ? -10.602 23.406 19.344 1 97.94 46 VAL B C 1
ATOM 1580 O O . VAL B 1 46 ? -10.461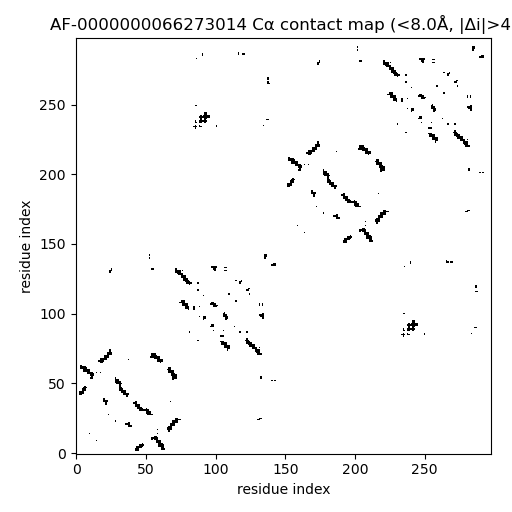 22.594 20.25 1 97.94 46 VAL B O 1
ATOM 1583 N N . ASP B 1 47 ? -11.742 23.641 18.797 1 96.88 47 ASP B N 1
ATOM 1584 C CA . ASP B 1 47 ? -12.969 22.922 19.141 1 96.88 47 ASP B CA 1
ATOM 1585 C C . ASP B 1 47 ? -13.789 22.609 17.891 1 96.88 47 ASP B C 1
ATOM 1587 O O . ASP B 1 47 ? -14.781 23.281 17.609 1 96.88 47 ASP B O 1
ATOM 1591 N N . LEU B 1 48 ? -13.461 21.531 17.219 1 96.69 48 LEU B N 1
ATOM 1592 C CA . LEU B 1 48 ? -14.07 21.156 15.945 1 96.69 48 LEU B CA 1
ATOM 1593 C C . LEU B 1 48 ? -15.242 20.203 16.172 1 96.69 48 LEU B C 1
ATOM 1595 O O . LEU B 1 48 ? -15.312 19.516 17.203 1 96.69 48 LEU B O 1
ATOM 1599 N N . ALA B 1 49 ? -16.094 20.188 15.211 1 95 49 ALA B N 1
ATOM 1600 C CA . ALA B 1 49 ? -17.281 19.328 15.305 1 95 49 ALA B CA 1
ATOM 1601 C C . ALA B 1 49 ? -16.891 17.859 15.258 1 95 49 ALA B C 1
ATOM 1603 O O . ALA B 1 49 ? -17.547 17.016 15.875 1 95 49 ALA B O 1
ATOM 1604 N N . HIS B 1 50 ? -15.867 17.469 14.578 1 95 50 HIS B N 1
ATOM 1605 C CA . HIS B 1 50 ? -15.359 16.109 14.445 1 95 50 HIS B CA 1
ATOM 1606 C C . HIS B 1 50 ? -13.828 16.094 14.406 1 95 50 HIS B C 1
ATOM 1608 O O . HIS B 1 50 ? -13.203 17.094 14.07 1 95 50 HIS B O 1
ATOM 1614 N N . THR B 1 51 ? -13.375 14.953 14.797 1 95.38 51 THR B N 1
ATOM 1615 C CA . THR B 1 51 ? -11.93 14.773 14.656 1 95.38 51 THR B CA 1
ATOM 1616 C C . THR B 1 51 ? -11.5 15.023 13.211 1 95.38 51 THR B C 1
ATOM 1618 O O . THR B 1 51 ? -12.141 14.539 12.273 1 95.38 51 THR B O 1
ATOM 1621 N N . THR B 1 52 ? -10.469 15.828 13.055 1 94.69 52 THR B N 1
ATOM 1622 C CA . THR B 1 52 ? -10.023 16.25 11.727 1 94.69 52 THR B CA 1
ATOM 1623 C C . THR B 1 52 ? -8.523 16.047 11.578 1 94.69 52 THR B C 1
ATOM 1625 O O . THR B 1 52 ? -7.754 16.328 12.5 1 94.69 52 THR B O 1
ATOM 1628 N N . SER B 1 53 ? -8.172 15.531 10.391 1 94.44 53 SER B N 1
ATOM 1629 C CA . SER B 1 53 ? -6.754 15.477 10.031 1 94.44 53 SER B CA 1
ATOM 1630 C C . SER B 1 53 ? -6.324 16.75 9.297 1 94.44 53 SER B C 1
ATOM 1632 O O . SER B 1 53 ? -6.797 17.031 8.195 1 94.44 53 SER B O 1
ATOM 1634 N N . LEU B 1 54 ? -5.449 17.484 9.898 1 95.06 54 LEU B N 1
ATOM 1635 C CA . LEU B 1 54 ? -4.914 18.672 9.25 1 95.06 54 LEU B CA 1
ATOM 1636 C C . LEU B 1 54 ? -3.65 18.344 8.461 1 95.06 54 LEU B C 1
ATOM 1638 O O . LEU B 1 54 ? -2.895 17.438 8.836 1 95.06 54 LEU B O 1
ATOM 1642 N N . GLU B 1 55 ? -3.457 19.109 7.422 1 94.56 55 GLU B N 1
ATOM 1643 C CA . GLU B 1 55 ? -2.232 19.016 6.633 1 94.56 55 GLU B CA 1
ATOM 1644 C C . GLU B 1 55 ? -1.34 20.234 6.855 1 94.56 55 GLU B C 1
ATOM 1646 O O . GLU B 1 55 ? -1.809 21.281 7.316 1 94.56 55 GLU B O 1
ATOM 1651 N N . HIS B 1 56 ? -0.05 19.969 6.559 1 96.75 56 HIS B N 1
ATOM 1652 C CA . HIS B 1 56 ? 0.817 21.141 6.43 1 96.75 56 HIS B CA 1
ATOM 1653 C C . HIS B 1 56 ? 0.21 22.172 5.488 1 96.75 56 HIS B C 1
ATOM 1655 O O . HIS B 1 56 ? -0.208 21.844 4.375 1 96.75 56 HIS B O 1
ATOM 1661 N N . GLY B 1 57 ? 0.128 23.391 5.953 1 96.5 57 GLY B N 1
ATOM 1662 C CA . GLY B 1 57 ? -0.377 24.453 5.105 1 96.5 57 GLY B CA 1
ATOM 1663 C C . GLY B 1 57 ? -1.841 24.766 5.348 1 96.5 57 GLY B C 1
ATOM 1664 O O . GLY B 1 57 ? -2.33 25.828 4.941 1 96.5 57 GLY B O 1
ATOM 1665 N N . ASP B 1 58 ? -2.58 23.891 5.977 1 97.12 58 ASP B N 1
ATOM 1666 C CA . ASP B 1 58 ? -3.928 24.234 6.41 1 97.12 58 ASP B CA 1
ATOM 1667 C C . ASP B 1 58 ? -3.9 25.375 7.434 1 97.12 58 ASP B C 1
ATOM 1669 O O . ASP B 1 58 ? -2.838 25.719 7.957 1 97.12 58 ASP B O 1
ATOM 1673 N N . ALA B 1 59 ? -5.09 25.953 7.688 1 97.81 59 ALA B N 1
ATOM 1674 C CA . ALA B 1 59 ? -5.137 27.047 8.648 1 97.81 59 ALA B CA 1
ATOM 1675 C C . ALA B 1 59 ? -6.34 26.906 9.578 1 97.81 59 ALA B C 1
ATOM 1677 O O . ALA B 1 59 ? -7.426 26.516 9.148 1 97.81 59 ALA B O 1
ATOM 1678 N N . PHE B 1 60 ? -6.121 27.234 10.836 1 97.31 60 PHE B N 1
ATOM 1679 C CA . PHE B 1 60 ? -7.203 27.422 11.797 1 97.31 60 PHE B CA 1
ATOM 1680 C C . PHE B 1 60 ? -7.844 28.797 11.617 1 97.31 60 PHE B C 1
ATOM 1682 O O . PHE B 1 60 ? -7.148 29.812 11.578 1 97.31 60 PHE B O 1
ATOM 1689 N N . GLN B 1 61 ? -9.078 28.781 11.5 1 96.38 61 GLN B N 1
ATOM 1690 C CA . GLN B 1 61 ? -9.805 30.047 11.477 1 96.38 61 GLN B CA 1
ATOM 1691 C C . GLN B 1 61 ? -10.383 30.375 12.852 1 96.38 61 GLN B C 1
ATOM 1693 O O . GLN B 1 61 ? -11.359 29.75 13.273 1 96.38 61 GLN B O 1
ATOM 1698 N N . LEU B 1 62 ? -9.789 31.359 13.469 1 95.19 62 LEU B N 1
ATOM 1699 C CA . LEU B 1 62 ? -10.281 31.766 14.781 1 95.19 62 LEU B CA 1
ATOM 1700 C C . LEU B 1 62 ? -11.586 32.531 14.656 1 95.19 62 LEU B C 1
ATOM 1702 O O . LEU B 1 62 ? -11.891 33.094 13.586 1 95.19 62 LEU B O 1
ATOM 1706 N N . GLU B 1 63 ? -12.305 32.625 15.734 1 93.5 63 GLU B N 1
ATOM 1707 C CA . GLU B 1 63 ? -13.594 33.312 15.75 1 93.5 63 GLU B CA 1
ATOM 1708 C C . GLU B 1 63 ? -13.422 34.781 15.5 1 93.5 63 GLU B C 1
ATOM 1710 O O . GLU B 1 63 ? -14.32 35.438 14.953 1 93.5 63 GLU B O 1
ATOM 1715 N N . ASP B 1 64 ? -12.273 35.406 15.875 1 91.81 64 ASP B N 1
ATOM 1716 C CA . ASP B 1 64 ? -12.047 36.844 15.695 1 91.81 64 ASP B CA 1
ATOM 1717 C C . ASP B 1 64 ? -11.531 37.156 14.289 1 91.81 64 ASP B C 1
ATOM 1719 O O . ASP B 1 64 ? -11.148 38.281 13.992 1 91.81 64 ASP B O 1
ATOM 1723 N N . GLY B 1 65 ? -11.477 36.125 13.398 1 91.88 65 GLY B N 1
ATOM 1724 C CA . GLY B 1 65 ? -11.148 36.312 12 1 91.88 65 GLY B CA 1
ATOM 1725 C C . GLY B 1 65 ? -9.703 35.969 11.672 1 91.88 65 GLY B C 1
ATOM 1726 O O . GLY B 1 65 ? -9.344 35.812 10.508 1 91.88 65 GLY B O 1
ATOM 1727 N N . ARG B 1 66 ? -8.867 35.844 12.672 1 94.38 66 ARG B N 1
ATOM 1728 C CA . ARG B 1 66 ? -7.453 35.562 12.445 1 94.38 66 ARG B CA 1
ATOM 1729 C C . ARG B 1 66 ? -7.277 34.156 11.883 1 94.38 66 ARG B C 1
ATOM 1731 O O . ARG B 1 66 ? -8.062 33.25 12.195 1 94.38 66 ARG B O 1
ATOM 1738 N N . LEU B 1 67 ? -6.297 34 11.078 1 97 67 LEU B N 1
ATOM 1739 C CA . LEU B 1 67 ? -5.898 32.719 10.516 1 97 67 LEU B CA 1
ATOM 1740 C C . LEU B 1 67 ? -4.555 32.25 11.086 1 97 67 LEU B C 1
ATOM 1742 O O . LEU B 1 67 ? -3.58 33.031 11.055 1 97 67 LEU B O 1
ATOM 1746 N N . ILE B 1 68 ? -4.531 31.062 11.617 1 98 68 ILE B N 1
ATOM 1747 C CA . ILE B 1 68 ? -3.305 30.469 12.141 1 98 68 ILE B CA 1
ATOM 1748 C C . ILE B 1 68 ? -2.893 29.281 11.266 1 98 68 ILE B C 1
ATOM 1750 O O . ILE B 1 68 ? -3.57 28.25 11.242 1 98 68 ILE B O 1
ATOM 1754 N N . GLU B 1 69 ? -1.808 29.422 10.602 1 98.31 69 GLU B N 1
ATOM 1755 C CA . GLU B 1 69 ? -1.344 28.375 9.688 1 98.31 69 GLU B CA 1
ATOM 1756 C C . GLU B 1 69 ? -0.773 27.188 10.445 1 98.31 69 GLU B C 1
ATOM 1758 O O . GLU B 1 69 ? -0.037 27.359 11.422 1 98.31 69 GLU B O 1
ATOM 1763 N N . CYS B 1 70 ? -1.141 26.031 10.023 1 98.25 70 CYS B N 1
ATOM 1764 C CA . CYS B 1 70 ? -0.568 24.797 10.547 1 98.25 70 CYS B CA 1
ATOM 1765 C C . CYS B 1 70 ? 0.699 24.422 9.789 1 98.25 70 CYS B C 1
ATOM 1767 O O . CYS B 1 70 ? 0.667 24.234 8.578 1 98.25 70 CYS B O 1
ATOM 1769 N N . ILE B 1 71 ? 1.821 24.328 10.484 1 98.06 71 ILE B N 1
ATOM 1770 C CA . ILE B 1 71 ? 3.104 23.938 9.914 1 98.06 71 ILE B CA 1
ATOM 1771 C C . ILE B 1 71 ? 3.498 22.547 10.445 1 98.06 71 ILE B C 1
ATOM 1773 O O . ILE B 1 71 ? 3.365 22.281 11.641 1 98.06 71 ILE B O 1
ATOM 1777 N N . ALA B 1 72 ? 3.936 21.672 9.492 1 98.38 72 ALA B N 1
ATOM 1778 C CA . ALA B 1 72 ? 4.406 20.359 9.914 1 98.38 72 ALA B CA 1
ATOM 1779 C C . ALA B 1 72 ? 5.695 20.469 10.727 1 98.38 72 ALA B C 1
ATOM 1781 O O . ALA B 1 72 ? 6.645 21.141 10.305 1 98.38 72 ALA B O 1
ATOM 1782 N N . ALA B 1 73 ? 5.719 19.859 11.844 1 98.19 73 ALA B N 1
ATOM 1783 C CA . ALA B 1 73 ? 6.883 19.875 12.727 1 98.19 73 ALA B CA 1
ATOM 1784 C C . ALA B 1 73 ? 7.953 18.906 12.25 1 98.19 73 ALA B C 1
ATOM 1786 O O . ALA B 1 73 ? 7.645 17.891 11.609 1 98.19 73 ALA B O 1
ATOM 1787 N N . ASP B 1 74 ? 9.211 19.219 12.586 1 98.38 74 ASP B N 1
ATOM 1788 C CA . ASP B 1 74 ? 10.25 18.203 12.477 1 98.38 74 ASP B CA 1
ATOM 1789 C C . ASP B 1 74 ? 9.953 17 13.375 1 98.38 74 ASP B C 1
ATOM 1791 O O . ASP B 1 74 ? 9.531 17.172 14.523 1 98.38 74 ASP B O 1
ATOM 1795 N N . GLU B 1 75 ? 10.078 15.844 12.805 1 98.56 75 GLU B N 1
ATOM 1796 C CA . GLU B 1 75 ? 9.875 14.609 13.547 1 98.56 75 GLU B CA 1
ATOM 1797 C C . GLU B 1 75 ? 11.008 13.609 13.289 1 98.56 75 GLU B C 1
ATOM 1799 O O . GLU B 1 75 ? 11.734 13.734 12.305 1 98.56 75 GLU B O 1
ATOM 1804 N N . ASP B 1 76 ? 11.18 12.711 14.273 1 98.25 76 ASP B N 1
ATOM 1805 C CA . ASP B 1 76 ? 12.07 11.578 14.047 1 98.25 76 ASP B CA 1
ATOM 1806 C C . ASP B 1 76 ? 11.492 10.617 13.008 1 98.25 76 ASP B C 1
ATOM 1808 O O . ASP B 1 76 ? 10.492 9.945 13.273 1 98.25 76 ASP B O 1
ATOM 1812 N N . LEU B 1 77 ? 12.141 10.578 11.852 1 98.75 77 LEU B N 1
ATOM 1813 C CA . LEU B 1 77 ? 11.625 9.766 10.758 1 98.75 77 LEU B CA 1
ATOM 1814 C C . LEU B 1 77 ? 12.664 8.758 10.281 1 98.75 77 LEU B C 1
ATOM 1816 O O . LEU B 1 77 ? 13.82 8.797 10.719 1 98.75 77 LEU B O 1
ATOM 1820 N N . LEU B 1 78 ? 12.242 7.836 9.531 1 98.56 78 LEU B N 1
ATOM 1821 C CA . LEU B 1 78 ? 13.086 6.914 8.781 1 98.56 78 LEU B CA 1
ATOM 1822 C C . LEU B 1 78 ? 13.031 7.215 7.289 1 98.56 78 LEU B C 1
ATOM 1824 O O . LEU B 1 78 ? 11.945 7.246 6.699 1 98.56 78 LEU B O 1
ATOM 1828 N N . GLU B 1 79 ? 14.172 7.508 6.82 1 98.75 79 GLU B N 1
ATOM 1829 C CA . GLU B 1 79 ? 14.32 7.555 5.367 1 98.75 79 GLU B CA 1
ATOM 1830 C C . GLU B 1 79 ? 14.461 6.152 4.781 1 98.75 79 GLU B C 1
ATOM 1832 O O . GLU B 1 79 ? 15.297 5.367 5.238 1 98.75 79 GLU B O 1
ATOM 1837 N N . VAL B 1 80 ? 13.672 5.84 3.828 1 98.75 80 VAL B N 1
ATOM 1838 C CA . VAL B 1 80 ? 13.664 4.527 3.193 1 98.75 80 VAL B CA 1
ATOM 1839 C C . VAL B 1 80 ? 14.102 4.656 1.734 1 98.75 80 VAL B C 1
ATOM 1841 O O . VAL B 1 80 ? 13.477 5.391 0.959 1 98.75 80 VAL B O 1
ATOM 1844 N N . THR B 1 81 ? 15.102 4.023 1.39 1 98.62 81 THR B N 1
ATOM 1845 C CA . THR B 1 81 ? 15.57 3.947 0.01 1 98.62 81 THR B CA 1
ATOM 1846 C C . THR B 1 81 ? 15.805 2.496 -0.403 1 98.62 81 THR B C 1
ATOM 1848 O O . THR B 1 81 ? 15.812 1.599 0.442 1 98.62 81 THR B O 1
ATOM 1851 N N . GLY B 1 82 ? 15.93 2.275 -1.658 1 96.31 82 GLY B N 1
ATOM 1852 C CA . GLY B 1 82 ? 16.172 0.948 -2.203 1 96.31 82 GLY B CA 1
ATOM 1853 C C . GLY B 1 82 ? 16.047 0.895 -3.715 1 96.31 82 GLY B C 1
ATOM 1854 O O . GLY B 1 82 ? 15.727 1.897 -4.355 1 96.31 82 GLY B O 1
ATOM 1855 N N . PRO B 1 83 ? 16.375 -0.205 -4.246 1 92 83 PRO B N 1
ATOM 1856 C CA . PRO B 1 83 ? 16.406 -0.318 -5.707 1 92 83 PRO B CA 1
ATOM 1857 C C . PRO B 1 83 ? 15.023 -0.19 -6.34 1 92 83 PRO B C 1
ATOM 1859 O O . PRO B 1 83 ? 14.906 0.188 -7.508 1 92 83 PRO B O 1
ATOM 1862 N N . ASP B 1 84 ? 13.969 -0.442 -5.605 1 95.88 84 ASP B N 1
ATOM 1863 C CA . ASP B 1 84 ? 12.609 -0.404 -6.141 1 95.88 84 ASP B CA 1
ATOM 1864 C C . ASP B 1 84 ? 11.648 0.27 -5.16 1 95.88 84 ASP B C 1
ATOM 1866 O O . ASP B 1 84 ? 11 -0.403 -4.355 1 95.88 84 ASP B O 1
ATOM 1870 N N . LEU B 1 85 ? 11.508 1.572 -5.23 1 98 85 LEU B N 1
ATOM 1871 C CA . LEU B 1 85 ? 10.68 2.334 -4.301 1 98 85 LEU B CA 1
ATOM 1872 C C . LEU B 1 85 ? 9.203 1.976 -4.469 1 98 85 LEU B C 1
ATOM 1874 O O . LEU B 1 85 ? 8.445 1.994 -3.498 1 98 85 LEU B O 1
ATOM 1878 N N . THR B 1 86 ? 8.859 1.633 -5.715 1 98.25 86 THR B N 1
ATOM 1879 C CA . THR B 1 86 ? 7.473 1.261 -5.992 1 98.25 86 THR B CA 1
ATOM 1880 C C . THR B 1 86 ? 7.07 0.032 -5.18 1 98.25 86 THR B C 1
ATOM 1882 O O . THR B 1 86 ? 6.012 0.019 -4.551 1 98.25 86 THR B O 1
ATOM 1885 N N . ARG B 1 87 ? 7.957 -0.93 -5.176 1 97.94 87 ARG B N 1
ATOM 1886 C CA . ARG B 1 87 ? 7.727 -2.15 -4.41 1 97.94 87 ARG B CA 1
ATOM 1887 C C . ARG B 1 87 ? 7.684 -1.855 -2.914 1 97.94 87 ARG B C 1
ATOM 1889 O O . ARG B 1 87 ? 6.801 -2.348 -2.205 1 97.94 87 ARG B O 1
ATOM 1896 N N . LEU B 1 88 ? 8.633 -1.037 -2.473 1 98.12 88 LEU B N 1
ATOM 1897 C CA . LEU B 1 88 ? 8.688 -0.682 -1.059 1 98.12 88 LEU B CA 1
ATOM 1898 C C . LEU B 1 88 ? 7.418 0.052 -0.636 1 98.12 88 LEU B C 1
ATOM 1900 O O . LEU B 1 88 ? 6.867 -0.218 0.433 1 98.12 88 LEU B O 1
ATOM 1904 N N . ALA B 1 89 ? 6.934 0.939 -1.437 1 98.25 89 ALA B N 1
ATOM 1905 C CA . ALA B 1 89 ? 5.723 1.702 -1.143 1 98.25 89 ALA B CA 1
ATOM 1906 C C . ALA B 1 89 ? 4.508 0.784 -1.03 1 98.25 89 ALA B C 1
ATOM 1908 O O . ALA B 1 89 ? 3.654 0.979 -0.163 1 98.25 89 ALA B O 1
ATOM 1909 N N . TRP B 1 90 ? 4.426 -0.213 -1.894 1 98.19 90 TRP B N 1
ATOM 1910 C CA . TRP B 1 90 ? 3.318 -1.16 -1.808 1 98.19 90 TRP B CA 1
ATOM 1911 C C . TRP B 1 90 ? 3.322 -1.883 -0.465 1 98.19 90 TRP B C 1
ATOM 1913 O O . TRP B 1 90 ? 2.275 -2.033 0.169 1 98.19 90 TRP B O 1
ATOM 1923 N N . HIS B 1 91 ? 4.457 -2.322 -0.005 1 97.38 91 HIS B N 1
ATOM 1924 C CA . HIS B 1 91 ? 4.559 -3.033 1.264 1 97.38 91 HIS B CA 1
ATOM 1925 C C . HIS B 1 91 ? 4.184 -2.129 2.434 1 97.38 91 HIS B C 1
ATOM 1927 O O . HIS B 1 91 ? 3.523 -2.568 3.377 1 97.38 91 HIS B O 1
ATOM 1933 N N . ILE B 1 92 ? 4.652 -0.891 2.375 1 97.5 92 ILE B N 1
ATOM 1934 C CA . ILE B 1 92 ? 4.34 0.067 3.43 1 97.5 92 ILE B CA 1
ATOM 1935 C C . ILE B 1 92 ? 2.834 0.334 3.453 1 97.5 92 ILE B C 1
ATOM 1937 O O . ILE B 1 92 ? 2.217 0.347 4.52 1 97.5 92 ILE B O 1
ATOM 1941 N N . GLY B 1 93 ? 2.262 0.58 2.24 1 96.75 93 GLY B N 1
ATOM 1942 C CA . GLY B 1 93 ? 0.818 0.728 2.139 1 96.75 93 GLY B CA 1
ATOM 1943 C C . GLY B 1 93 ? 0.056 -0.48 2.65 1 96.75 93 GLY B C 1
ATOM 1944 O O . GLY B 1 93 ? -0.973 -0.338 3.312 1 96.75 93 GLY B O 1
ATOM 1945 N N . ASN B 1 94 ? 0.582 -1.651 2.369 1 95.25 94 ASN B N 1
ATOM 1946 C CA . ASN B 1 94 ? -0.058 -2.9 2.77 1 95.25 94 ASN B CA 1
ATOM 1947 C C . ASN B 1 94 ? -0.12 -3.037 4.289 1 95.25 94 ASN B C 1
ATOM 1949 O O . ASN B 1 94 ? -0.909 -3.824 4.812 1 95.25 94 ASN B O 1
ATOM 1953 N N . ARG B 1 95 ? 0.655 -2.297 4.961 1 94.62 95 ARG B N 1
ATOM 1954 C CA . ARG B 1 95 ? 0.643 -2.256 6.418 1 94.62 95 ARG B CA 1
ATOM 1955 C C . ARG B 1 95 ? -0.122 -1.038 6.926 1 94.62 95 ARG B C 1
ATOM 1957 O O . ARG B 1 95 ? -0.125 -0.756 8.125 1 94.62 95 ARG B O 1
ATOM 1964 N N . HIS B 1 96 ? -0.714 -0.277 6.098 1 95.12 96 HIS B N 1
ATOM 1965 C CA . HIS B 1 96 ? -1.459 0.94 6.398 1 95.12 96 HIS B CA 1
ATOM 1966 C C . HIS B 1 96 ? -0.563 1.987 7.051 1 95.12 96 HIS B C 1
ATOM 1968 O O . HIS B 1 96 ? -1.024 2.777 7.879 1 95.12 96 HIS B O 1
ATOM 1974 N N . THR B 1 97 ? 0.663 1.957 6.812 1 96.06 97 THR B N 1
ATOM 1975 C CA . THR B 1 97 ? 1.605 2.889 7.422 1 96.06 97 THR B CA 1
ATOM 1976 C C . THR B 1 97 ? 1.624 4.211 6.66 1 96.06 97 THR B C 1
ATOM 1978 O O . THR B 1 97 ? 1.86 4.238 5.453 1 96.06 97 THR B O 1
ATOM 1981 N N . PRO B 1 98 ? 1.384 5.328 7.375 1 96.56 98 PRO B N 1
ATOM 1982 C CA . PRO B 1 98 ? 1.554 6.621 6.711 1 96.56 98 PRO B CA 1
ATOM 1983 C C . PRO B 1 98 ? 2.932 6.781 6.074 1 96.56 98 PRO B C 1
ATOM 1985 O O . PRO B 1 98 ? 3.943 6.438 6.691 1 96.56 98 PRO B O 1
ATOM 1988 N N . CYS B 1 99 ? 2.971 7.332 4.852 1 98.25 99 CYS B N 1
ATOM 1989 C CA . CYS B 1 99 ? 4.215 7.387 4.094 1 98.25 99 CYS B CA 1
ATOM 1990 C C . CYS B 1 99 ? 4.293 8.656 3.26 1 98.25 99 CYS B C 1
ATOM 1992 O O . CYS B 1 99 ? 3.365 8.969 2.508 1 98.25 99 CYS B O 1
ATOM 1994 N N . GLN B 1 100 ? 5.32 9.445 3.521 1 98.62 100 GLN B N 1
ATOM 1995 C CA . GLN B 1 100 ? 5.625 10.531 2.602 1 98.62 100 GLN B CA 1
ATOM 1996 C C . GLN B 1 100 ? 6.426 10.031 1.402 1 98.62 100 GLN B C 1
ATOM 1998 O O . GLN B 1 100 ? 7.488 9.43 1.565 1 98.62 100 GLN B O 1
ATOM 2003 N N . ILE B 1 101 ? 5.914 10.266 0.229 1 98.38 101 ILE B N 1
ATOM 2004 C CA . ILE B 1 101 ? 6.484 9.703 -0.989 1 98.38 101 ILE B CA 1
ATOM 2005 C C . ILE B 1 101 ? 7.188 10.797 -1.786 1 98.38 101 ILE B C 1
ATOM 2007 O O . ILE B 1 101 ? 6.566 11.789 -2.174 1 98.38 101 ILE B O 1
ATOM 2011 N N . GLU B 1 102 ? 8.438 10.625 -1.969 1 97.94 102 GLU B N 1
ATOM 2012 C CA . GLU B 1 102 ? 9.242 11.539 -2.764 1 97.94 102 GLU B CA 1
ATOM 2013 C C . GLU B 1 102 ? 9.891 10.828 -3.943 1 97.94 102 GLU B C 1
ATOM 2015 O O . GLU B 1 102 ? 9.734 9.617 -4.109 1 97.94 102 GLU B O 1
ATOM 2020 N N . GLU B 1 103 ? 10.547 11.586 -4.812 1 95.94 103 GLU B N 1
ATOM 2021 C CA . GLU B 1 103 ? 11.078 11.055 -6.062 1 95.94 103 GLU B CA 1
ATOM 2022 C C . GLU B 1 103 ? 12.086 9.945 -5.805 1 95.94 103 GLU B C 1
ATOM 2024 O O . GLU B 1 103 ? 12.086 8.922 -6.492 1 95.94 103 GLU B O 1
ATOM 2029 N N . ASN B 1 104 ? 12.945 10.07 -4.789 1 97.31 104 ASN B N 1
ATOM 2030 C CA . ASN B 1 104 ? 14.047 9.125 -4.637 1 97.31 104 ASN B CA 1
ATOM 2031 C C . ASN B 1 104 ? 14.07 8.508 -3.244 1 97.31 104 ASN B C 1
ATOM 2033 O O . ASN B 1 104 ? 15.031 7.832 -2.875 1 97.31 104 ASN B O 1
ATOM 2037 N N . ARG B 1 105 ? 12.984 8.773 -2.52 1 98.5 105 ARG B N 1
ATOM 2038 C CA . ARG B 1 105 ? 12.961 8.25 -1.159 1 98.5 105 ARG B CA 1
ATOM 2039 C C . ARG B 1 105 ? 11.547 8.266 -0.592 1 98.5 105 ARG B C 1
ATOM 2041 O O . ARG B 1 105 ? 10.672 8.953 -1.113 1 98.5 105 ARG B O 1
ATOM 2048 N N . LEU B 1 106 ? 11.359 7.438 0.37 1 98.75 106 LEU B N 1
ATOM 2049 C CA . LEU B 1 106 ? 10.164 7.449 1.207 1 98.75 106 LEU B CA 1
ATOM 2050 C C . LEU B 1 106 ? 10.508 7.875 2.633 1 98.75 106 LEU B C 1
ATOM 2052 O O . LEU B 1 106 ? 11.617 7.629 3.111 1 98.75 106 LEU B O 1
ATOM 2056 N N . LEU B 1 107 ? 9.562 8.508 3.309 1 98.81 107 LEU B N 1
ATOM 2057 C CA . LEU B 1 107 ? 9.703 8.828 4.727 1 98.81 107 LEU B CA 1
ATOM 2058 C C . LEU B 1 107 ? 8.555 8.219 5.531 1 98.81 107 LEU B C 1
ATOM 2060 O O . LEU B 1 107 ? 7.391 8.328 5.137 1 98.81 107 LEU B O 1
ATOM 2064 N N . ILE B 1 108 ? 8.898 7.562 6.578 1 98.56 108 ILE B N 1
ATOM 2065 C CA . ILE B 1 108 ? 7.91 7.027 7.508 1 98.56 108 ILE B CA 1
ATOM 2066 C C . ILE B 1 108 ? 8.328 7.336 8.945 1 98.56 108 ILE B C 1
ATOM 2068 O O . ILE B 1 108 ? 9.484 7.672 9.203 1 98.56 108 ILE B O 1
ATOM 2072 N N . GLN B 1 109 ? 7.32 7.312 9.836 1 98 109 GLN B N 1
ATOM 2073 C CA . GLN B 1 109 ? 7.672 7.414 11.242 1 98 109 GLN B CA 1
ATOM 2074 C C . GLN B 1 109 ? 8.445 6.184 11.711 1 98 109 GLN B C 1
ATOM 2076 O O . GLN B 1 109 ? 8.258 5.086 11.18 1 98 109 GLN B O 1
ATOM 2081 N N . ARG B 1 110 ? 9.266 6.367 12.664 1 97.06 110 ARG B N 1
ATOM 2082 C CA . ARG B 1 110 ? 10.047 5.258 13.203 1 97.06 110 ARG B CA 1
ATOM 2083 C C . ARG B 1 110 ? 9.148 4.234 13.898 1 97.06 110 ARG B C 1
ATOM 2085 O O . ARG B 1 110 ? 8.406 4.578 14.812 1 97.06 110 ARG B O 1
ATOM 2092 N N . ASP B 1 111 ? 9.242 3.111 13.391 1 95.12 111 ASP B N 1
ATOM 2093 C CA . ASP B 1 111 ? 8.516 1.956 13.906 1 95.12 111 ASP B CA 1
ATOM 2094 C C . ASP B 1 111 ? 9.312 0.67 13.703 1 95.12 111 ASP B C 1
ATOM 2096 O O . ASP B 1 111 ? 9.531 0.245 12.562 1 95.12 111 ASP B O 1
ATOM 2100 N N . HIS B 1 112 ? 9.609 -0.029 14.75 1 94 112 HIS B N 1
ATOM 2101 C CA . HIS B 1 112 ? 10.516 -1.164 14.656 1 94 112 HIS B CA 1
ATOM 2102 C C . HIS B 1 112 ? 9.898 -2.305 13.859 1 94 112 HIS B C 1
ATOM 2104 O O . HIS B 1 112 ? 10.609 -3.055 13.188 1 94 112 HIS B O 1
ATOM 2110 N N . VAL B 1 113 ? 8.633 -2.449 13.984 1 93.12 113 VAL B N 1
ATOM 2111 C CA . VAL B 1 113 ? 7.965 -3.535 13.281 1 93.12 113 VAL B CA 1
ATOM 2112 C C . VAL B 1 113 ? 8.102 -3.332 11.773 1 93.12 113 VAL B C 1
ATOM 2114 O O . VAL B 1 113 ? 8.484 -4.25 11.047 1 93.12 113 VAL B O 1
ATOM 2117 N N . ILE B 1 114 ? 7.828 -2.164 11.297 1 94.81 114 ILE B N 1
ATOM 2118 C CA . ILE B 1 114 ? 7.902 -1.902 9.867 1 94.81 114 ILE B CA 1
ATOM 2119 C C . ILE B 1 114 ? 9.359 -1.901 9.41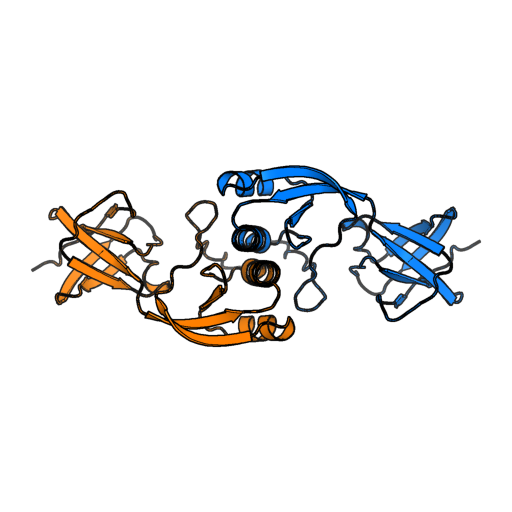4 1 94.81 114 ILE B C 1
ATOM 2121 O O . ILE B 1 114 ? 9.672 -2.299 8.289 1 94.81 114 ILE B O 1
ATOM 2125 N N . GLN B 1 115 ? 10.258 -1.465 10.273 1 96 115 GLN B N 1
ATOM 2126 C CA . GLN B 1 115 ? 11.68 -1.474 9.953 1 96 115 GLN B CA 1
ATOM 2127 C C . GLN B 1 115 ? 12.164 -2.885 9.633 1 96 115 GLN B C 1
ATOM 2129 O O . GLN B 1 115 ? 12.906 -3.09 8.672 1 96 115 GLN B O 1
ATOM 2134 N N . ASP B 1 116 ? 11.773 -3.777 10.461 1 94.81 116 ASP B N 1
ATOM 2135 C CA . ASP B 1 116 ? 12.164 -5.168 10.25 1 94.81 116 ASP B CA 1
ATOM 2136 C C . ASP B 1 116 ? 11.672 -5.68 8.898 1 94.81 116 ASP B C 1
ATOM 2138 O O . ASP B 1 116 ? 12.422 -6.316 8.156 1 94.81 116 ASP B O 1
ATOM 2142 N N . MET B 1 117 ? 10.484 -5.41 8.625 1 95.62 117 MET B N 1
ATOM 2143 C CA . MET B 1 117 ? 9.906 -5.828 7.348 1 95.62 117 MET B CA 1
ATOM 2144 C C . MET B 1 117 ? 10.68 -5.223 6.18 1 95.62 117 MET B C 1
ATOM 2146 O O . MET B 1 117 ? 11.031 -5.926 5.23 1 95.62 117 MET B O 1
ATOM 2150 N N . LEU B 1 118 ? 10.961 -3.912 6.238 1 96.94 118 LEU B N 1
ATOM 2151 C CA . LEU B 1 118 ? 11.656 -3.203 5.172 1 96.94 118 LEU B CA 1
ATOM 2152 C C . LEU B 1 118 ? 13.062 -3.754 4.977 1 96.94 118 LEU B C 1
ATOM 2154 O O . LEU B 1 118 ? 13.523 -3.904 3.844 1 96.94 118 LEU B O 1
ATOM 2158 N N . SER B 1 119 ? 13.68 -4.043 6.094 1 94.25 119 SER B N 1
ATOM 2159 C CA . SER B 1 119 ? 15.016 -4.621 6.02 1 94.25 119 SER B CA 1
ATOM 2160 C C . SER B 1 119 ? 15 -5.984 5.332 1 94.25 119 SER B C 1
ATOM 2162 O O . SER B 1 119 ? 15.875 -6.289 4.52 1 94.25 119 SER B O 1
ATOM 2164 N N . GLN B 1 120 ? 14.023 -6.707 5.648 1 93.06 120 GLN B N 1
ATOM 2165 C CA . GLN B 1 120 ? 13.898 -8.055 5.098 1 93.06 120 GLN B CA 1
ATOM 2166 C C . GLN B 1 120 ? 13.703 -8.016 3.584 1 93.06 120 GLN B C 1
ATOM 2168 O O . GLN B 1 120 ? 14.102 -8.945 2.877 1 93.06 120 GLN B O 1
ATOM 2173 N N . ILE B 1 121 ? 13.258 -6.926 3.09 1 93.62 121 ILE B N 1
ATOM 2174 C CA . ILE B 1 121 ? 12.969 -6.895 1.661 1 93.62 121 ILE B CA 1
ATOM 2175 C C . ILE B 1 121 ? 13.969 -5.988 0.948 1 93.62 121 ILE B C 1
ATOM 2177 O O . ILE B 1 121 ? 13.711 -5.527 -0.167 1 93.62 121 ILE B O 1
ATOM 2181 N N . GLY B 1 122 ? 15.039 -5.648 1.562 1 94.5 122 GLY B N 1
ATOM 2182 C CA . GLY B 1 122 ? 16.203 -5.078 0.897 1 94.5 122 GLY B CA 1
ATOM 2183 C C . GLY B 1 122 ? 16.234 -3.562 0.952 1 94.5 122 GLY B C 1
ATOM 2184 O O . GLY B 1 122 ? 16.984 -2.926 0.207 1 94.5 122 GLY B O 1
ATOM 2185 N N . ALA B 1 123 ? 15.477 -2.922 1.746 1 97.44 123 ALA B N 1
ATOM 2186 C CA . ALA B 1 123 ? 15.477 -1.466 1.867 1 97.44 123 ALA B CA 1
ATOM 2187 C C . ALA B 1 123 ? 16.688 -0.986 2.674 1 97.44 123 ALA B C 1
ATOM 2189 O O . ALA B 1 123 ? 17.188 -1.712 3.531 1 97.44 123 ALA B O 1
ATOM 2190 N N . THR B 1 124 ? 17.172 0.158 2.381 1 98.31 124 THR B N 1
ATOM 2191 C CA . THR B 1 124 ? 18.125 0.878 3.215 1 98.31 124 THR B CA 1
ATOM 2192 C C . THR B 1 124 ? 17.422 1.918 4.078 1 98.31 124 THR B C 1
ATOM 2194 O O . THR B 1 124 ? 16.609 2.697 3.574 1 98.31 124 THR B O 1
ATOM 2197 N N . LEU B 1 125 ? 17.75 1.896 5.289 1 98.25 125 LEU B N 1
ATOM 2198 C CA . LEU B 1 125 ? 17.062 2.766 6.234 1 98.25 125 LEU B CA 1
ATOM 2199 C C . LEU B 1 125 ? 18.047 3.727 6.902 1 98.25 125 LEU B C 1
ATOM 2201 O O . LEU B 1 125 ? 19.125 3.318 7.328 1 98.25 125 LEU B O 1
ATOM 2205 N N . ARG B 1 126 ? 17.672 4.984 6.945 1 98.25 126 ARG B N 1
ATOM 2206 C CA . ARG B 1 126 ? 18.453 6.008 7.629 1 98.25 126 ARG B CA 1
ATOM 2207 C C . ARG B 1 126 ? 17.562 6.887 8.508 1 98.25 126 ARG B C 1
ATOM 2209 O O . ARG B 1 126 ? 16.516 7.359 8.062 1 98.25 126 ARG B O 1
ATOM 2216 N N . GLU B 1 127 ? 18.031 7.117 9.719 1 98.25 127 GLU B N 1
ATOM 2217 C CA . GLU B 1 127 ? 17.297 8.023 10.602 1 98.25 127 GLU B CA 1
ATOM 2218 C C . GLU B 1 127 ? 17.484 9.477 10.18 1 98.25 127 GLU B C 1
ATOM 2220 O O . GLU B 1 127 ? 18.609 9.906 9.898 1 98.25 127 GLU B O 1
ATOM 2225 N N . VAL B 1 128 ? 16.391 10.219 10.109 1 98.62 128 VAL B N 1
ATOM 2226 C CA . VAL B 1 128 ? 16.438 11.633 9.766 1 98.62 128 VAL B CA 1
ATOM 2227 C C . VAL B 1 128 ? 15.461 12.414 10.648 1 98.62 128 VAL B C 1
ATOM 2229 O O . VAL B 1 128 ? 14.609 11.82 11.312 1 98.62 128 VAL B O 1
ATOM 2232 N N . VAL B 1 129 ? 15.594 13.727 10.719 1 98.75 129 VAL B N 1
ATOM 2233 C CA . VAL B 1 129 ? 14.703 14.641 11.422 1 98.75 129 VAL B CA 1
ATOM 2234 C C . VAL B 1 129 ? 14.203 15.711 10.453 1 98.75 129 VAL B C 1
ATOM 2236 O O . VAL B 1 129 ? 14.961 16.594 10.055 1 98.75 129 VAL B O 1
ATOM 2239 N N . GLU B 1 130 ? 12.969 15.617 10.023 1 98.31 130 GLU B N 1
ATOM 2240 C CA . GLU B 1 130 ? 12.383 16.5 9.023 1 98.31 130 GLU B CA 1
ATOM 2241 C C . GLU B 1 130 ? 10.867 16.578 9.172 1 98.31 130 GLU B C 1
ATOM 2243 O O . GLU B 1 130 ? 10.266 15.758 9.867 1 98.31 130 GLU B O 1
ATOM 2248 N N . PRO B 1 131 ? 10.242 17.688 8.602 1 98.5 131 PRO B N 1
ATOM 2249 C CA . PRO B 1 131 ? 8.781 17.703 8.594 1 98.5 131 PRO B CA 1
ATOM 2250 C C . PRO B 1 131 ? 8.18 16.484 7.91 1 98.5 131 PRO B C 1
ATOM 2252 O O . PRO B 1 131 ? 8.758 15.961 6.953 1 98.5 131 PRO B O 1
ATOM 2255 N N . PHE B 1 132 ? 7.113 16.031 8.391 1 98.31 132 PHE B N 1
ATOM 2256 C CA . PHE B 1 132 ? 6.477 14.812 7.898 1 98.31 132 PHE B CA 1
ATOM 2257 C C . PHE B 1 132 ? 5.102 15.117 7.32 1 98.31 132 PHE B C 1
ATOM 2259 O O . PHE B 1 132 ? 4.195 15.539 8.039 1 98.31 132 PHE B O 1
ATOM 2266 N N . THR B 1 133 ? 4.949 14.938 6.02 1 97.19 133 THR B N 1
ATOM 2267 C CA . THR B 1 133 ? 3.699 15.164 5.301 1 97.19 133 THR B CA 1
ATOM 2268 C C . THR B 1 133 ? 3.33 13.945 4.457 1 97.19 133 THR B C 1
ATOM 2270 O O . THR B 1 133 ? 3.449 13.984 3.229 1 97.19 133 THR B O 1
ATOM 2273 N N . PRO B 1 134 ? 2.832 12.891 5.09 1 97.25 134 PRO B N 1
ATOM 2274 C CA . PRO B 1 134 ? 2.555 11.641 4.379 1 97.25 134 PRO B CA 1
ATOM 2275 C C . PRO B 1 134 ? 1.405 11.773 3.383 1 97.25 134 PRO B C 1
ATOM 2277 O O . PRO B 1 134 ? 0.621 12.719 3.459 1 97.25 134 PRO B O 1
ATOM 2280 N N . GLU B 1 135 ? 1.429 10.812 2.463 1 94.69 135 GLU B N 1
ATOM 2281 C CA . GLU B 1 135 ? 0.361 10.688 1.475 1 94.69 135 GLU B CA 1
ATOM 2282 C C . GLU B 1 135 ? -0.998 10.516 2.148 1 94.69 135 GLU B C 1
ATOM 2284 O O . GLU B 1 135 ? -1.136 9.742 3.098 1 94.69 135 GLU B O 1
ATOM 2289 N N . GLY B 1 136 ? -1.906 11.375 1.758 1 85.94 136 GLY B N 1
ATOM 2290 C CA . GLY B 1 136 ? -3.268 11.234 2.252 1 85.94 136 GLY B CA 1
ATOM 2291 C C . GLY B 1 136 ? -4.043 10.125 1.569 1 85.94 136 GLY B C 1
ATOM 2292 O O . GLY B 1 136 ? -3.6 9.586 0.557 1 85.94 136 GLY B O 1
ATOM 2293 N N . GLY B 1 137 ? -5.121 9.75 2.166 1 79.5 137 GLY B N 1
ATOM 2294 C CA . GLY B 1 137 ? -6 8.781 1.521 1 79.5 137 GLY B CA 1
ATOM 2295 C C . GLY B 1 137 ? -6.531 9.258 0.184 1 79.5 137 GLY B C 1
ATOM 2296 O O . GLY B 1 137 ? -6.438 10.445 -0.141 1 79.5 137 GLY B O 1
ATOM 2297 N N . ALA B 1 138 ? -6.91 8.297 -0.639 1 74.69 138 ALA B N 1
ATOM 2298 C CA . ALA B 1 138 ? -7.422 8.609 -1.971 1 74.69 138 ALA B CA 1
ATOM 2299 C C . ALA B 1 138 ? -8.57 9.609 -1.895 1 74.69 138 ALA B C 1
ATOM 2301 O O . ALA B 1 138 ? -8.797 10.383 -2.83 1 74.69 138 ALA B O 1
ATOM 2302 N N . TYR B 1 139 ? -9.227 9.453 -0.738 1 68.12 139 TYR B N 1
ATOM 2303 C CA . TYR B 1 139 ? -10.383 10.336 -0.637 1 68.12 139 TYR B CA 1
ATOM 2304 C C . TYR B 1 139 ? -10.086 11.516 0.284 1 68.12 139 TYR B C 1
ATOM 2306 O O . TYR B 1 139 ? -11 12.234 0.692 1 68.12 139 TYR B O 1
ATOM 2314 N N . GLY B 1 140 ? -8.82 11.812 0.396 1 55.78 140 GLY B N 1
ATOM 2315 C CA . GLY B 1 140 ? -8.414 12.961 1.191 1 55.78 140 GLY B CA 1
ATOM 2316 C C . GLY B 1 140 ? -8.516 12.719 2.686 1 55.78 140 GLY B C 1
ATOM 2317 O O . GLY B 1 140 ? -8 13.5 3.484 1 55.78 140 GLY B O 1
ATOM 2318 N N . HIS B 1 141 ? -9.477 11.781 3.119 1 52.66 141 HIS B N 1
ATOM 2319 C CA . HIS B 1 141 ? -9.719 11.602 4.547 1 52.66 141 HIS B CA 1
ATOM 2320 C C . HIS B 1 141 ? -8.93 10.414 5.094 1 52.66 141 HIS B C 1
ATOM 2322 O O . HIS B 1 141 ? -9.344 9.266 4.934 1 52.66 141 HIS B O 1
ATOM 2328 N N . GLY B 1 142 ? -7.812 10.398 4.863 1 46.22 142 GLY B N 1
ATOM 2329 C CA . GLY B 1 142 ? -7.023 9.18 4.875 1 46.22 142 GLY B CA 1
ATOM 2330 C C . GLY B 1 142 ? -7.02 8.484 6.223 1 46.22 142 GLY B C 1
ATOM 2331 O O . GLY B 1 142 ? -6.426 7.41 6.371 1 46.22 142 GLY B O 1
ATOM 2332 N N . ARG B 1 143 ? -6.77 9.211 7.379 1 52.66 143 ARG B N 1
ATOM 2333 C CA . ARG B 1 143 ? -6.379 8.375 8.508 1 52.66 143 ARG B CA 1
ATOM 2334 C C . ARG B 1 143 ? -7.57 7.582 9.039 1 52.66 143 ARG B C 1
ATOM 2336 O O . ARG B 1 143 ? -8.539 8.164 9.531 1 52.66 143 ARG B O 1
ATOM 2343 N N . THR B 1 144 ? -8.094 6.645 8.258 1 40.5 144 THR B N 1
ATOM 2344 C CA . THR B 1 144 ? -9.133 5.883 8.945 1 40.5 144 THR B CA 1
ATOM 2345 C C . THR B 1 144 ? -8.57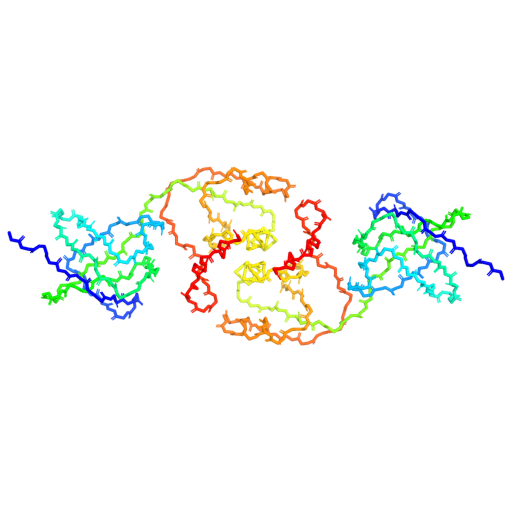8 5.211 10.195 1 40.5 144 THR B C 1
ATOM 2347 O O . THR B 1 144 ? -7.43 4.762 10.211 1 40.5 144 THR B O 1
ATOM 2350 N N . HIS B 1 145 ? -9 5.625 11.312 1 41.97 145 HIS B N 1
ATOM 2351 C CA . HIS B 1 145 ? -8.75 4.859 12.523 1 41.97 145 HIS B CA 1
ATOM 2352 C C . HIS B 1 145 ? -9 3.371 12.305 1 41.97 145 HIS B C 1
ATOM 2354 O O . HIS B 1 145 ? -10.016 2.992 11.711 1 41.97 145 HIS B O 1
ATOM 2360 N N . GLY B 1 146 ? -8.062 2.65 12.148 1 35.47 146 GLY B N 1
ATOM 2361 C CA . GLY B 1 146 ? -8.266 1.211 12.211 1 35.47 146 GLY B CA 1
ATOM 2362 C C . GLY B 1 146 ? -9.359 0.802 13.18 1 35.47 146 GLY B C 1
ATOM 2363 O O . GLY B 1 146 ? -9.547 1.434 14.219 1 35.47 146 GLY B O 1
ATOM 2364 N N . HIS B 1 147 ? -10.516 0.296 12.672 1 33.88 147 HIS B N 1
ATOM 2365 C CA . HIS B 1 147 ? -11.523 -0.29 13.547 1 33.88 147 HIS B CA 1
ATOM 2366 C C . HIS B 1 147 ? -10.883 -0.98 14.742 1 33.88 147 HIS B C 1
ATOM 2368 O O . HIS B 1 147 ? -9.891 -1.698 14.602 1 33.88 147 HIS B O 1
ATOM 2374 N N . ALA B 1 148 ? -11.016 -0.433 16.031 1 31.31 148 ALA B N 1
ATOM 2375 C CA . ALA B 1 148 ? -10.938 -1.325 17.188 1 31.31 148 ALA B CA 1
ATOM 2376 C C . ALA B 1 148 ? -11.594 -2.672 16.891 1 31.31 148 ALA B C 1
ATOM 2378 O O . ALA B 1 148 ? -12.773 -2.73 16.531 1 31.31 148 ALA B O 1
ATOM 2379 N N . HIS B 1 149 ? -10.945 -3.66 16.312 1 23.56 149 HIS B N 1
ATOM 2380 C CA . HIS B 1 149 ? -11.562 -4.945 16.625 1 23.56 149 HIS B CA 1
ATOM 2381 C C . HIS B 1 149 ? -11.758 -5.109 18.141 1 23.56 149 HIS B C 1
ATOM 2383 O O . HIS B 1 149 ? -10.906 -4.684 18.922 1 23.56 149 HIS B O 1
#

Secondary structure (DSSP, 8-state):
-PPPEEEEEE-TTS----SEEEEE-TGGGEEEEEEEE-TTS-EEEEEEEEEEE--TT-EEEETTS-EEEEEEPEEEEEEEE-S-HHHHHHHHHHTT---EE-SS-EEEE--HHHHHHHHHTT-EEEEEEEE--PPPPTTS---------/-PPPEEEEEE-TTS----SEEEEE-TGGGEEEEEEEE-TTS-EEEEEEEEEEE--TT-EEEETTS-EEEEEEPEEEEEEEE-S-HHHHHHHHHHTT---EE-SS-EEEE--HHHHHHHHHTT-EEEEEEEE--PPPPTTS---------

Foldseek 3Di:
DAAWEFADKAAAPRDDDAPFEFEDEQVRQFDAWDWGATPVRGIHIYHYPDGARHFQRMWTQTPVGGTYGYHFAWDWKKKKAFPCVPVLVVVCVVVVFFWADDDGIIIGHDDVVSVVVSVVVGIDIDIDIDGDGGDADPVNRRPPDDPPD/DAAWEFADKAAAPRDDDAPFEFEDEQVRQFDAWDWGATPVRGIHIYHYPDGARHFQRMWTQTPVGGTYGYHFAWDWKKKKADPCVPVLVVVCVVVVFFWADDDGIIIGHDDVVSVVVSVVVGIDIDIDIDGDGGDADPVNRRPPDDPPD

Solvent-accessible surface area (backbone atoms only — not comparable t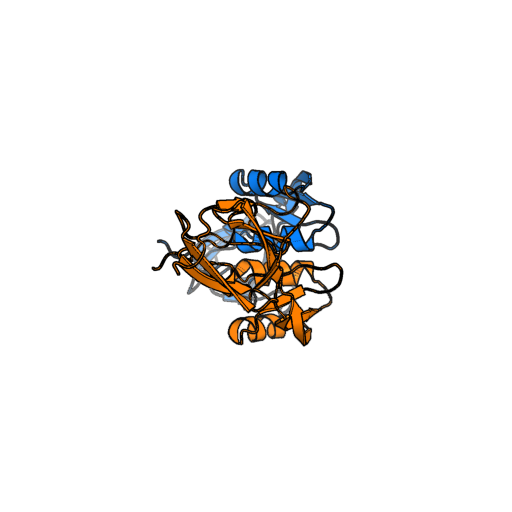o full-atom values): 16565 Å² total; per-residue (Å²): 133,81,64,54,42,22,63,47,74,38,54,58,85,72,66,88,80,62,77,47,36,30,72,34,43,67,73,64,28,51,45,30,72,48,81,46,61,30,79,87,71,46,64,32,32,38,53,39,94,52,77,37,79,60,50,67,56,15,25,40,35,33,77,89,67,48,29,33,28,32,36,48,25,70,37,73,29,30,38,38,34,53,97,49,55,37,61,52,29,20,56,40,13,52,66,66,47,67,38,22,79,53,95,82,38,35,37,30,68,73,44,70,71,61,48,52,49,41,49,72,70,61,41,45,77,43,81,44,76,42,59,56,71,46,61,63,32,84,79,67,70,35,82,67,72,71,74,82,123,129,82,64,53,42,22,64,46,76,39,53,58,84,71,64,88,79,60,76,46,37,30,73,35,42,67,74,65,27,52,44,29,71,47,80,46,61,29,80,86,71,46,63,32,33,38,52,39,95,51,77,38,81,60,51,67,56,16,26,41,35,32,76,91,67,48,29,34,28,32,36,50,24,70,37,71,29,28,36,39,36,53,96,51,55,38,60,52,28,20,57,41,12,52,66,66,47,68,38,23,79,53,96,83,38,35,37,29,68,72,46,71,71,60,48,52,49,41,49,70,69,62,41,44,78,43,84,43,76,42,62,57,72,46,62,64,32,85,79,68,70,36,81,65,73,71,74,82,124

Nearest PDB structures (foldseek):
  1gmu-assembly3_C  TM=8.512E-01  e=1.163E-11  Klebsiella aerogenes
  1gmw-assembly1_D  TM=8.849E-01  e=9.734E-11  Klebsiella aerogenes
  1gmv-assembly1_B  TM=8.378E-01  e=3.651E-11  Klebsiella aerogenes
  1eb0-assembly1_A  TM=6.960E-01  e=1.176E-08  Sporosarcina pasteurii
  4l3k-assembly1_B  TM=6.918E-01  e=1.818E-08  Sporosarcina pasteurii

Radius of gyration: 24.83 Å; Cα contacts (8 Å, |Δi|>4): 660; chains: 2; bounding box: 36×83×51 Å

Sequence (298 aa):
MDLPACRDIRRTGHWSEADDRVTLSYDDRFLRRKRLITVQDKAFLVDLAHTTSLEHGDAFQLEDGRLIECIAADEDLLEVTGPDLTRLAWHIGNRHTPCQIEENRLLIQRDHVIQDMLSQIGATLREVVEPFTPEGGAYGHGRTHGHAHMDLPACRDIRRTGHWSEADDRVTLSYDDRFLRRKRLITVQDKAFLVDLAHTTSLEHGDAFQLEDGRLIECIAADEDLLEVTGPDLTRLAWHIGNRHTPCQIEENRLLIQRDHVIQDMLSQIGATLREVVEPFTPEGGAYGHGRTHGHAH

pLDDT: mean 91.55, std 14.77, range [23.55, 98.81]